Protein AF-C0E984-F1 (afdb_monomer)

Nearest PDB structures (foldseek):
  2ozn-assembly1_B  TM=4.843E-01  e=1.228E-01  Clostridium perfringens
  6sh9-assembly1_B  TM=3.813E-01  e=1.271E+00  Bifidobacterium longum subsp. longum JCM 1217
  6qev-assembly1_B  TM=3.708E-01  e=1.657E+00  Bifidobacterium longum

Sequence (196 aa):
SLVAKADKTKLDEAIKNAEGLTSQDFDAAGTEAYKEFLFALADAKNVQADPDATQQQVDDATQRLIDAAKAAAKQADKSELEEAIKEAESLTPKTDELDKAIEEAKKVLDDTTLTNMDQAIVDKAAQDLKAAIEEWKKAHTDQTNPTPEDPDK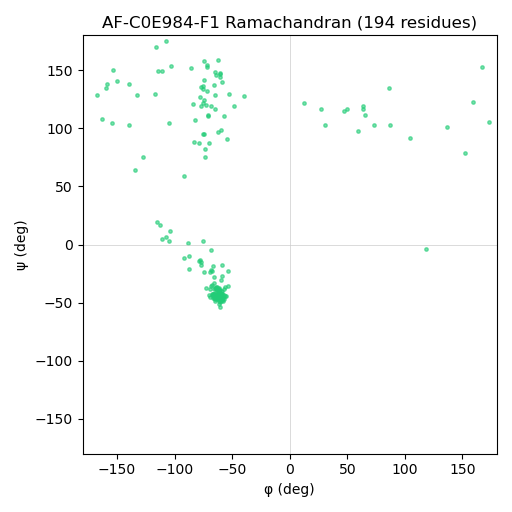KDDNKKDNNKTTNTKTGEASTAAAGILLAAGCAAVLTRKRKNK

Organism: NCBI:txid537013

Solvent-accessible surface area (backbone atoms only — not comparable to full-atom values): 12378 Å² total; per-residue (Å²): 131,86,76,82,74,48,80,51,68,67,39,54,52,48,50,55,54,58,70,68,59,54,74,85,50,32,58,63,88,81,39,71,42,46,50,46,22,56,50,28,49,53,50,31,51,50,50,68,69,40,88,79,41,47,52,64,57,40,53,52,32,34,51,48,30,54,52,25,45,58,65,19,34,27,67,36,81,52,65,67,36,53,51,42,46,55,53,53,69,71,51,77,83,80,44,74,70,52,51,52,40,44,56,56,35,46,55,60,70,69,44,85,83,47,23,57,92,44,34,69,58,46,53,47,39,25,51,53,38,46,50,46,46,52,54,48,47,66,78,53,67,86,77,82,74,90,75,82,89,75,86,88,80,92,79,91,84,89,77,89,88,82,83,91,81,88,88,83,92,79,89,83,89,80,79,90,80,85,85,75,85,75,82,65,100,67,84,78,78,80,78,81,86,77,88,132

Secondary structure (DSSP, 8-state):
-PPPPPP-HHHHHHHHHHHT--TTSBSSTT-HHHHHHHHHHHHHHHHHH-TT--HHHHHHHHHHHHHHHHHHBPBPP-HHHHHHHHHHHH-SS--HHHHHHHHHHHHHHH-TT-BGGGHHHHHHHHHHHHHHHHHHHHHTTTS-----------------------------------------S-----------

Mean predicted aligned error: 13.66 Å

Foldseek 3Di:
DDDDWADQPLLVVLLVVLVPDDCVFFDDPPDPLNVQLVVLSVLSVVLVPDRPRDNVSSLVSSVSNVVSSLSGGAAADQPLLVVLLVLLVPDPPDDPLLVVLSVLSVVVVPPRSHGNVNNVVSVVSSVSSVVSSVVSCVVVVPPPDPDPDDDDDDDDDDDDDDDDDDDDDDDDDDDDDDDDPPPDVPPPPPPDDDDD

Structure (mmCIF, N/CA/C/O backbone):
data_AF-C0E984-F1
#
_entry.id   AF-C0E984-F1
#
loop_
_atom_site.group_PDB
_atom_site.id
_atom_site.type_symbol
_atom_site.label_atom_id
_atom_site.label_alt_id
_atom_site.label_comp_id
_atom_site.label_asym_id
_atom_site.label_entity_id
_atom_site.label_seq_id
_atom_site.pdbx_PDB_ins_code
_atom_site.Cartn_x
_atom_site.Cartn_y
_atom_site.Cartn_z
_atom_site.occupancy
_atom_site.B_iso_or_equiv
_atom_site.auth_seq_id
_atom_site.auth_comp_id
_atom_site.auth_asym_id
_atom_site.auth_atom_id
_atom_site.pdbx_PDB_model_num
ATOM 1 N N . SER A 1 1 ? 9.322 -15.681 -38.561 1.00 47.78 1 SER A N 1
ATOM 2 C CA . SER A 1 1 ? 8.012 -15.471 -37.912 1.00 47.78 1 SER A CA 1
ATOM 3 C C . SER A 1 1 ? 7.958 -14.040 -37.404 1.00 47.78 1 SER A C 1
ATOM 5 O O . SER A 1 1 ? 9.015 -13.500 -37.101 1.00 47.78 1 SER A O 1
ATOM 7 N N . LEU A 1 2 ? 6.779 -13.412 -37.318 1.00 64.62 2 LEU A N 1
ATOM 8 C CA . LEU A 1 2 ? 6.637 -12.227 -36.464 1.00 64.62 2 LEU A CA 1
ATOM 9 C C . LEU A 1 2 ? 6.582 -12.713 -35.011 1.00 64.62 2 LEU A C 1
ATOM 11 O O . LEU A 1 2 ? 5.725 -13.531 -34.673 1.00 64.62 2 LEU A O 1
ATOM 15 N N . VAL A 1 3 ? 7.499 -12.242 -34.170 1.00 71.12 3 VAL A N 1
ATOM 16 C CA . VAL A 1 3 ? 7.366 -12.369 -32.714 1.00 71.12 3 VAL A CA 1
ATOM 17 C C . VAL A 1 3 ? 6.267 -11.396 -32.284 1.00 71.12 3 VAL A C 1
ATOM 19 O O . VAL A 1 3 ? 6.229 -10.258 -32.751 1.00 71.12 3 VAL A O 1
ATOM 22 N N . ALA A 1 4 ? 5.324 -11.854 -31.459 1.00 83.19 4 ALA A N 1
ATOM 23 C CA . ALA A 1 4 ? 4.321 -10.962 -30.888 1.00 83.19 4 ALA A CA 1
ATOM 24 C C . ALA A 1 4 ? 5.026 -9.960 -29.966 1.00 83.19 4 ALA A C 1
ATOM 26 O O . ALA A 1 4 ? 5.803 -10.378 -29.109 1.00 83.19 4 ALA A O 1
ATOM 27 N N . LYS A 1 5 ? 4.763 -8.662 -30.151 1.00 89.38 5 LYS A N 1
ATOM 28 C CA . LYS A 1 5 ? 5.287 -7.620 -29.260 1.00 89.38 5 LYS A CA 1
ATOM 29 C C . LYS A 1 5 ? 4.778 -7.834 -27.833 1.00 89.38 5 LYS A C 1
ATOM 31 O O . LYS A 1 5 ? 3.654 -8.309 -27.656 1.00 89.38 5 LYS A O 1
ATOM 36 N N . ALA A 1 6 ? 5.602 -7.476 -26.851 1.00 94.69 6 ALA A N 1
ATOM 37 C CA . ALA A 1 6 ? 5.202 -7.482 -25.451 1.00 94.69 6 ALA A CA 1
ATOM 38 C C . ALA A 1 6 ? 4.072 -6.472 -25.189 1.00 94.69 6 ALA A C 1
ATOM 40 O O . ALA A 1 6 ? 4.023 -5.404 -25.805 1.00 94.69 6 ALA A O 1
ATOM 41 N N . ASP A 1 7 ? 3.180 -6.824 -24.268 1.00 95.88 7 ASP A N 1
ATOM 42 C CA . ASP A 1 7 ? 2.181 -5.924 -23.702 1.00 95.88 7 ASP A CA 1
ATOM 43 C C . ASP A 1 7 ? 2.821 -5.124 -22.562 1.00 95.88 7 ASP A C 1
ATOM 45 O O . ASP A 1 7 ? 3.324 -5.711 -21.604 1.00 95.88 7 ASP A O 1
ATOM 49 N N . LYS A 1 8 ? 2.808 -3.793 -22.688 1.00 95.38 8 LYS A N 1
ATOM 50 C CA . LYS A 1 8 ? 3.469 -2.838 -21.786 1.00 95.38 8 LYS A CA 1
ATOM 51 C C . LYS A 1 8 ? 2.500 -2.003 -20.952 1.00 95.38 8 LYS A C 1
ATOM 53 O O . LYS A 1 8 ? 2.957 -1.156 -20.194 1.00 95.38 8 LYS A O 1
ATOM 58 N N . THR A 1 9 ? 1.189 -2.254 -21.024 1.00 97.00 9 THR A N 1
ATOM 59 C CA . THR A 1 9 ? 0.189 -1.413 -20.342 1.00 97.00 9 THR A CA 1
ATOM 60 C C . THR A 1 9 ? 0.438 -1.299 -18.835 1.00 97.00 9 THR A C 1
ATOM 62 O O . THR A 1 9 ? 0.422 -0.198 -18.295 1.00 97.00 9 THR A O 1
ATOM 65 N N . LYS A 1 10 ? 0.755 -2.409 -18.156 1.00 94.50 10 LYS A N 1
ATOM 66 C CA . LYS A 1 10 ? 1.054 -2.387 -16.712 1.00 94.50 10 LYS A CA 1
ATOM 67 C C . LYS A 1 10 ? 2.349 -1.646 -16.374 1.00 94.50 10 LYS A C 1
ATOM 69 O O . LYS A 1 10 ? 2.419 -0.993 -15.338 1.00 94.50 10 LYS A O 1
ATOM 74 N N . LEU A 1 11 ? 3.360 -1.742 -17.238 1.00 96.62 11 LEU A N 1
ATOM 75 C CA . LEU A 1 11 ? 4.622 -1.025 -17.064 1.00 96.62 11 LEU A CA 1
ATOM 76 C C . LEU A 1 11 ? 4.406 0.485 -17.215 1.00 96.62 11 LEU A C 1
ATOM 78 O O . LEU A 1 11 ? 4.901 1.252 -16.395 1.00 96.62 11 LEU A O 1
ATOM 82 N N . ASP A 1 12 ? 3.616 0.905 -18.210 1.00 95.75 12 ASP A N 1
ATOM 83 C CA . ASP A 1 12 ? 3.243 2.311 -18.409 1.00 95.75 12 ASP A CA 1
ATOM 84 C C . ASP A 1 12 ? 2.484 2.870 -17.192 1.00 95.75 12 ASP A C 1
ATOM 86 O O . ASP A 1 12 ? 2.784 3.967 -16.716 1.00 95.75 12 ASP A O 1
ATOM 90 N N . GLU A 1 13 ? 1.528 2.109 -16.648 1.00 95.44 13 GLU A N 1
ATOM 91 C CA . GLU A 1 13 ? 0.801 2.478 -15.427 1.00 95.44 13 GLU A CA 1
ATOM 92 C C . GLU A 1 13 ? 1.734 2.590 -14.213 1.00 95.44 13 GLU A C 1
ATOM 94 O O . GLU A 1 13 ? 1.664 3.574 -13.474 1.00 95.44 13 GLU A O 1
ATOM 99 N N . ALA A 1 14 ? 2.639 1.624 -14.022 1.00 94.31 14 ALA A N 1
ATOM 100 C CA . ALA A 1 14 ? 3.602 1.636 -12.924 1.00 94.31 14 ALA A CA 1
ATOM 101 C C . ALA A 1 14 ? 4.561 2.835 -13.010 1.00 94.31 14 ALA A C 1
ATOM 103 O O . ALA A 1 14 ? 4.783 3.505 -12.002 1.00 94.31 14 ALA A O 1
ATOM 104 N N . ILE A 1 15 ? 5.073 3.151 -14.206 1.00 95.81 15 ILE A N 1
ATOM 105 C CA . ILE A 1 15 ? 5.915 4.334 -14.444 1.00 95.81 15 ILE A CA 1
ATOM 106 C C . ILE A 1 15 ? 5.139 5.607 -14.119 1.00 95.81 15 ILE A C 1
ATOM 108 O O . ILE A 1 15 ? 5.633 6.434 -13.358 1.00 95.81 15 ILE A O 1
ATOM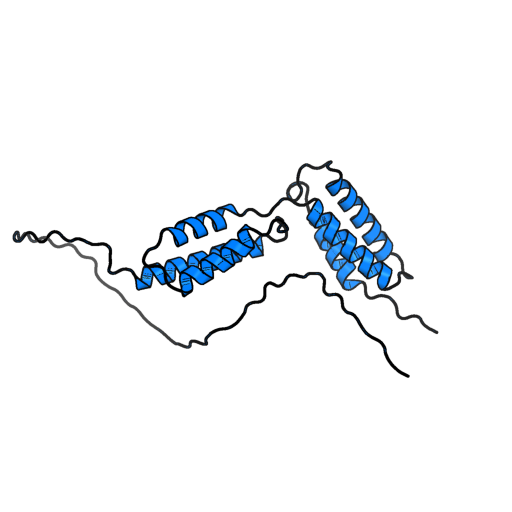 112 N N . LYS A 1 16 ? 3.913 5.752 -14.636 1.00 95.81 16 LYS A N 1
ATOM 113 C CA . LYS A 1 16 ? 3.085 6.936 -14.384 1.00 95.81 16 LYS A CA 1
ATOM 114 C C . LYS A 1 16 ? 2.811 7.137 -12.893 1.00 95.81 16 LYS A C 1
ATOM 116 O O . LYS A 1 16 ? 2.882 8.263 -12.406 1.00 95.81 16 LYS A O 1
ATOM 121 N N . ASN A 1 17 ? 2.503 6.061 -12.171 1.00 90.12 17 ASN A N 1
ATOM 122 C CA . ASN A 1 17 ? 2.281 6.119 -10.728 1.00 90.12 17 ASN A CA 1
ATOM 123 C C . ASN A 1 17 ? 3.566 6.517 -9.990 1.00 90.12 17 ASN A C 1
ATOM 125 O O . ASN A 1 17 ? 3.526 7.412 -9.152 1.00 90.12 17 ASN A O 1
ATOM 129 N N . ALA A 1 18 ? 4.704 5.911 -10.342 1.00 92.12 18 ALA A N 1
ATOM 130 C CA . ALA A 1 18 ? 6.004 6.226 -9.757 1.00 92.12 18 ALA A CA 1
ATOM 131 C C . ALA A 1 18 ? 6.435 7.682 -10.005 1.00 92.12 18 ALA A C 1
ATOM 133 O O . ALA A 1 18 ? 6.967 8.326 -9.108 1.00 92.12 18 ALA A O 1
ATOM 134 N N . GLU A 1 19 ? 6.179 8.228 -11.195 1.00 93.12 19 GLU A N 1
ATOM 135 C CA . GLU A 1 19 ? 6.453 9.634 -11.522 1.00 93.12 19 GLU A CA 1
ATOM 136 C C . GLU A 1 19 ? 5.547 10.623 -10.778 1.00 93.12 19 GLU A C 1
ATOM 138 O O . GLU A 1 19 ? 5.903 11.792 -10.637 1.00 93.12 19 GLU A O 1
ATOM 143 N N . GLY A 1 20 ? 4.383 10.167 -10.310 1.00 91.00 20 GLY A N 1
ATOM 144 C CA . GLY A 1 20 ? 3.485 10.954 -9.469 1.00 91.00 20 GLY A CA 1
ATOM 145 C C . GLY A 1 20 ? 3.934 11.056 -8.010 1.00 91.00 20 GLY A C 1
ATOM 146 O O . GLY A 1 20 ? 3.419 11.912 -7.292 1.00 91.00 20 GLY A O 1
ATOM 147 N N . LEU A 1 21 ? 4.877 10.214 -7.571 1.00 88.88 21 LEU A N 1
ATOM 148 C CA . LEU A 1 21 ? 5.390 10.230 -6.203 1.00 88.88 21 LEU A CA 1
ATOM 149 C C . LEU A 1 21 ? 6.331 11.418 -5.982 1.00 88.88 21 LEU A C 1
ATOM 151 O O . LEU A 1 21 ? 7.158 11.774 -6.823 1.00 88.88 21 LEU A O 1
ATOM 155 N N . THR A 1 22 ? 6.229 12.014 -4.802 1.00 85.69 22 THR A N 1
ATOM 156 C CA . THR A 1 22 ? 7.008 13.177 -4.380 1.00 85.69 22 THR A CA 1
ATOM 157 C C . THR A 1 22 ? 7.906 12.829 -3.199 1.00 85.69 22 THR A C 1
ATOM 159 O O . THR A 1 22 ? 7.753 11.798 -2.554 1.00 85.69 22 THR A O 1
ATOM 162 N N . SER A 1 23 ? 8.827 13.724 -2.835 1.00 82.56 23 SER A N 1
ATOM 163 C CA . SER A 1 23 ? 9.659 13.539 -1.636 1.00 82.56 23 SER A CA 1
ATOM 164 C C . SER A 1 23 ? 8.854 13.404 -0.336 1.00 82.56 23 SER A C 1
ATOM 166 O O . SER A 1 23 ? 9.399 12.934 0.660 1.00 82.56 23 SER A O 1
ATOM 168 N N . GLN A 1 24 ? 7.578 13.806 -0.323 1.00 86.88 24 GLN A N 1
ATOM 169 C CA . GLN A 1 24 ? 6.696 13.645 0.831 1.00 86.88 24 GLN A CA 1
ATOM 170 C C . GLN A 1 24 ? 6.174 12.215 0.989 1.00 86.88 24 GLN A C 1
ATOM 172 O O . GLN A 1 24 ? 5.741 11.874 2.088 1.00 86.88 24 GLN A O 1
ATOM 177 N N . ASP A 1 25 ? 6.253 11.388 -0.051 1.00 88.12 25 ASP A N 1
ATOM 178 C CA . ASP A 1 25 ? 5.761 10.009 -0.051 1.00 88.12 25 ASP A CA 1
ATOM 179 C C . ASP A 1 25 ? 6.800 9.002 0.459 1.00 88.12 25 ASP A C 1
ATOM 181 O O . ASP A 1 25 ? 6.467 7.849 0.720 1.00 88.12 25 ASP A O 1
ATOM 185 N N . PHE A 1 26 ? 8.049 9.438 0.640 1.00 87.69 26 PHE A N 1
ATOM 186 C CA . PHE A 1 26 ? 9.174 8.585 1.016 1.00 87.69 26 PHE A CA 1
ATOM 187 C C . PHE A 1 26 ? 9.726 8.929 2.400 1.00 87.69 26 PHE A C 1
ATOM 189 O O . PHE A 1 26 ? 9.721 10.091 2.825 1.00 87.69 26 PHE A O 1
ATOM 196 N N . ASP A 1 27 ? 10.257 7.918 3.087 1.00 75.81 27 ASP A N 1
ATOM 197 C CA . ASP A 1 27 ? 11.066 8.127 4.285 1.00 75.81 27 ASP A CA 1
ATOM 198 C C . ASP A 1 27 ? 12.436 8.689 3.879 1.00 75.81 27 ASP A C 1
ATOM 200 O O . ASP A 1 27 ? 13.162 8.077 3.100 1.00 75.81 27 ASP A O 1
ATOM 204 N N . ALA A 1 28 ? 12.750 9.891 4.382 1.00 70.12 28 ALA A N 1
ATOM 205 C CA . ALA A 1 28 ? 13.960 10.688 4.137 1.00 70.12 28 ALA A CA 1
ATOM 206 C C . ALA A 1 28 ? 14.615 10.508 2.745 1.00 70.12 28 ALA A C 1
ATOM 208 O O . ALA A 1 28 ? 15.393 9.584 2.505 1.00 70.12 28 ALA A O 1
ATOM 209 N N . ALA A 1 29 ? 14.403 11.472 1.843 1.00 62.62 29 ALA A N 1
ATOM 210 C CA . ALA A 1 29 ? 15.100 11.524 0.557 1.00 62.62 29 ALA A CA 1
ATOM 211 C C . ALA A 1 29 ? 16.627 11.344 0.732 1.00 62.62 29 ALA A C 1
ATOM 213 O O . ALA A 1 29 ? 17.281 12.136 1.411 1.00 62.62 29 ALA A O 1
ATOM 214 N N . GLY A 1 30 ? 17.188 10.292 0.124 1.00 68.75 30 GLY A N 1
ATOM 215 C CA . GLY A 1 30 ? 18.616 9.951 0.219 1.00 68.75 30 GLY A CA 1
ATOM 216 C C . GLY A 1 30 ? 18.932 8.590 0.849 1.00 68.75 30 GLY A C 1
ATOM 217 O O . GLY A 1 30 ? 20.100 8.192 0.851 1.00 68.75 30 GLY A O 1
ATOM 218 N N . THR A 1 31 ? 17.926 7.857 1.333 1.00 86.62 31 THR A N 1
ATOM 219 C CA . THR A 1 31 ? 18.072 6.446 1.726 1.00 86.62 31 THR A CA 1
ATOM 220 C C . THR A 1 31 ? 18.453 5.559 0.538 1.00 86.62 31 THR A C 1
ATOM 222 O O . THR A 1 31 ? 18.234 5.904 -0.625 1.00 86.62 31 THR A O 1
ATOM 225 N N . GLU A 1 32 ? 19.028 4.389 0.823 1.00 90.25 32 GLU A N 1
ATOM 226 C CA . GLU A 1 32 ? 19.363 3.417 -0.224 1.00 90.25 32 GLU A CA 1
ATOM 227 C C . GLU A 1 32 ? 18.111 2.890 -0.938 1.00 90.25 32 GLU A C 1
ATOM 229 O O . GLU A 1 32 ? 18.116 2.764 -2.158 1.00 90.25 32 GLU A O 1
ATOM 234 N N . ALA A 1 33 ? 17.009 2.697 -0.205 1.00 91.19 33 ALA A N 1
ATOM 235 C CA . ALA A 1 33 ? 15.721 2.318 -0.783 1.00 91.19 33 ALA A CA 1
ATOM 236 C C . ALA A 1 33 ? 15.219 3.358 -1.799 1.00 91.19 33 ALA A C 1
ATOM 238 O O . ALA A 1 33 ? 14.807 3.000 -2.900 1.00 91.19 33 ALA A O 1
ATOM 239 N N . TYR A 1 34 ? 15.339 4.653 -1.482 1.00 91.81 34 TYR A N 1
ATOM 240 C CA . TYR A 1 34 ? 14.977 5.715 -2.420 1.00 91.81 34 TYR A CA 1
ATOM 241 C C . TYR A 1 34 ? 15.864 5.717 -3.677 1.00 91.81 34 TYR A C 1
ATOM 243 O O . TYR A 1 34 ? 15.371 5.935 -4.783 1.00 91.81 34 TYR A O 1
ATOM 251 N N . LYS A 1 35 ? 17.168 5.437 -3.548 1.00 93.31 35 LYS A N 1
ATOM 252 C CA . LYS A 1 35 ? 18.050 5.304 -4.722 1.00 93.31 35 LYS A CA 1
ATOM 253 C C . LYS A 1 35 ? 17.673 4.106 -5.589 1.00 93.31 35 LYS A C 1
ATOM 255 O O . LYS A 1 35 ? 17.653 4.247 -6.810 1.00 93.31 35 LYS A O 1
ATOM 260 N N . GLU A 1 36 ? 17.357 2.964 -4.980 1.00 94.81 36 GLU A N 1
ATOM 261 C CA . GLU A 1 36 ? 16.911 1.774 -5.712 1.00 94.81 36 GLU A CA 1
ATOM 262 C C . GLU A 1 36 ? 15.587 2.036 -6.439 1.00 94.81 36 GLU A C 1
ATOM 264 O O . GLU A 1 36 ? 15.441 1.642 -7.591 1.00 94.81 36 GLU A O 1
ATOM 269 N N . PHE A 1 37 ? 14.662 2.788 -5.833 1.00 94.56 37 PHE A N 1
ATOM 270 C CA . PHE A 1 37 ? 13.451 3.254 -6.513 1.00 94.56 37 PHE A CA 1
ATOM 271 C C . PHE A 1 37 ? 13.769 4.086 -7.764 1.00 94.56 37 PHE A C 1
ATOM 273 O O . PHE A 1 37 ? 13.242 3.805 -8.842 1.00 94.56 37 PHE A O 1
ATOM 280 N N . LEU A 1 38 ? 14.671 5.070 -7.662 1.00 95.12 38 LEU A N 1
ATOM 281 C CA . LEU A 1 38 ? 15.081 5.876 -8.819 1.00 95.12 38 LEU A CA 1
ATOM 282 C C . LEU A 1 38 ? 15.752 5.026 -9.908 1.00 95.12 38 LEU A C 1
ATOM 284 O O . LEU A 1 38 ? 15.521 5.256 -11.098 1.00 95.12 38 LEU A O 1
ATOM 288 N N . PHE A 1 39 ? 16.563 4.042 -9.514 1.00 97.00 39 PHE A N 1
ATOM 289 C CA . PHE A 1 39 ? 17.187 3.105 -10.444 1.00 97.00 39 PHE A CA 1
ATOM 290 C C . PHE A 1 39 ? 16.141 2.237 -11.152 1.00 97.00 39 PHE A C 1
ATOM 292 O O . PHE A 1 39 ? 16.147 2.149 -12.379 1.00 97.00 39 PHE A O 1
ATOM 299 N N . ALA A 1 40 ? 15.210 1.647 -10.400 1.00 97.94 40 ALA A N 1
ATOM 300 C CA . ALA A 1 40 ? 14.131 0.829 -10.938 1.00 97.94 40 ALA A CA 1
ATOM 301 C C . ALA A 1 40 ? 13.222 1.631 -11.882 1.00 97.94 40 ALA A C 1
ATOM 303 O O . ALA A 1 40 ? 12.816 1.118 -12.921 1.00 97.94 40 ALA A O 1
ATOM 304 N N . LEU A 1 41 ? 12.955 2.908 -11.582 1.00 97.62 41 LEU A N 1
ATOM 305 C CA . LEU A 1 41 ? 12.194 3.793 -12.468 1.00 97.62 41 LEU A CA 1
ATOM 306 C C . LEU A 1 41 ? 12.934 4.060 -13.786 1.00 97.62 41 LEU A C 1
ATOM 308 O O . LEU A 1 41 ? 12.317 4.066 -14.853 1.00 97.62 41 LEU A O 1
ATOM 312 N N . ALA A 1 42 ? 14.249 4.275 -13.735 1.00 98.44 42 ALA A N 1
ATOM 313 C CA . ALA A 1 42 ? 15.057 4.448 -14.939 1.00 98.44 42 ALA A CA 1
ATOM 314 C C . ALA A 1 42 ? 15.098 3.164 -15.789 1.00 98.44 42 ALA A C 1
ATOM 316 O O . ALA A 1 42 ? 14.933 3.229 -17.007 1.00 98.44 42 ALA A O 1
ATOM 317 N N . ASP A 1 43 ? 15.265 2.003 -15.153 1.00 98.38 43 ASP A N 1
ATOM 318 C CA . ASP A 1 43 ? 15.247 0.692 -15.810 1.00 98.38 43 ASP A CA 1
ATOM 319 C C . ASP A 1 43 ? 13.889 0.402 -16.471 1.00 98.38 43 ASP A C 1
ATOM 321 O O . ASP A 1 43 ? 13.827 0.083 -17.659 1.00 98.38 43 ASP A O 1
ATOM 325 N N . ALA A 1 44 ? 12.790 0.645 -15.751 1.00 98.31 44 ALA A N 1
ATOM 326 C CA . ALA A 1 44 ? 11.431 0.531 -16.270 1.00 98.31 44 ALA A CA 1
ATOM 327 C C . ALA A 1 44 ? 11.216 1.387 -17.527 1.00 98.31 44 ALA A C 1
ATOM 329 O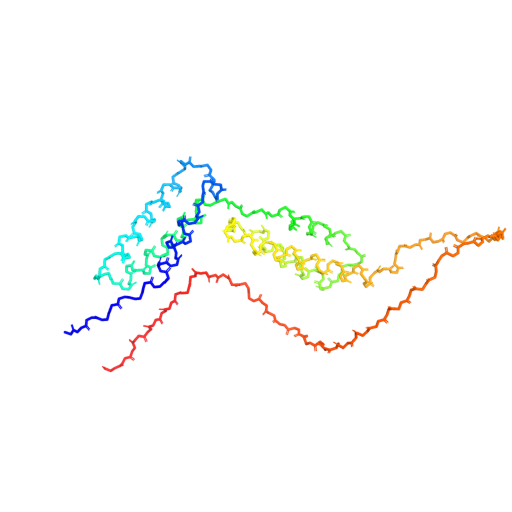 O . ALA A 1 44 ? 10.680 0.896 -18.520 1.00 98.31 44 ALA A O 1
ATOM 330 N N . LYS A 1 45 ? 11.691 2.639 -17.533 1.00 98.56 45 LYS A N 1
ATOM 331 C CA . LYS A 1 45 ? 11.624 3.520 -18.712 1.00 98.56 45 LYS A CA 1
ATOM 332 C C . LYS A 1 45 ? 12.447 3.002 -19.891 1.00 98.56 45 LYS A C 1
ATOM 334 O O . LYS A 1 45 ? 12.008 3.119 -21.033 1.00 98.56 45 LYS A O 1
ATOM 339 N N . ASN A 1 46 ? 13.609 2.403 -19.635 1.00 98.56 46 ASN A N 1
ATOM 340 C CA . ASN A 1 46 ? 14.425 1.801 -20.690 1.00 98.56 46 ASN A CA 1
ATOM 341 C C . ASN A 1 46 ? 13.719 0.592 -21.320 1.00 98.56 46 ASN A C 1
ATOM 343 O O . ASN A 1 46 ? 13.620 0.512 -22.544 1.00 98.56 46 ASN A O 1
ATOM 347 N N . VAL A 1 47 ? 13.162 -0.307 -20.502 1.00 98.44 47 VAL A N 1
ATOM 348 C CA . VAL A 1 47 ? 12.377 -1.461 -20.979 1.00 98.44 47 VAL A CA 1
ATOM 349 C C . VAL A 1 47 ? 11.114 -1.005 -21.716 1.00 98.44 47 VAL A C 1
ATOM 351 O O . VAL A 1 47 ? 10.728 -1.583 -22.736 1.00 98.44 47 VAL A O 1
ATOM 354 N N . GLN A 1 48 ? 10.478 0.067 -21.247 1.00 97.56 48 GLN A N 1
ATOM 355 C CA . GLN A 1 48 ? 9.322 0.668 -21.903 1.00 97.56 48 GLN A CA 1
ATOM 356 C C . GLN A 1 48 ? 9.673 1.187 -23.305 1.00 97.56 48 GLN A C 1
ATOM 358 O O . GLN A 1 48 ? 8.946 0.884 -24.255 1.00 97.56 48 GLN A O 1
ATOM 363 N N . ALA A 1 49 ? 10.821 1.848 -23.463 1.00 97.88 49 ALA A N 1
ATOM 364 C CA . ALA A 1 49 ? 11.283 2.379 -24.743 1.00 97.88 49 ALA A CA 1
ATOM 365 C C . ALA A 1 49 ? 11.814 1.304 -25.712 1.00 97.88 49 ALA A C 1
ATOM 367 O O . ALA A 1 49 ? 11.798 1.520 -26.924 1.00 97.88 49 ALA A O 1
ATOM 368 N N . ASP A 1 50 ? 12.263 0.152 -25.206 1.00 97.69 50 ASP A N 1
ATOM 369 C CA . ASP A 1 50 ? 12.852 -0.920 -26.015 1.00 97.69 50 ASP A CA 1
ATOM 370 C C . ASP A 1 50 ? 11.793 -1.638 -26.886 1.00 97.69 50 ASP A C 1
ATOM 372 O O . ASP A 1 50 ? 10.941 -2.360 -26.355 1.00 97.69 50 ASP A O 1
ATOM 376 N N . PRO A 1 51 ? 11.807 -1.487 -28.226 1.00 95.00 51 PRO A N 1
ATOM 377 C CA . PRO A 1 51 ? 10.817 -2.110 -29.105 1.00 95.00 51 PRO A CA 1
ATOM 378 C C . PRO A 1 51 ? 10.894 -3.644 -29.138 1.00 95.00 51 PRO A C 1
ATOM 380 O O . PRO A 1 51 ? 9.908 -4.270 -29.541 1.00 95.00 51 PRO A O 1
ATOM 383 N N . ASP A 1 52 ? 12.024 -4.218 -28.717 1.00 95.69 52 ASP A N 1
ATOM 384 C CA . ASP A 1 52 ? 12.325 -5.650 -28.748 1.00 95.69 52 ASP A CA 1
ATOM 385 C C . ASP A 1 52 ? 12.242 -6.305 -27.358 1.00 95.69 52 ASP A C 1
ATOM 387 O O . ASP A 1 52 ? 12.472 -7.512 -27.229 1.00 95.69 52 ASP A O 1
ATOM 391 N N . ALA A 1 53 ? 11.852 -5.541 -26.330 1.00 96.38 53 ALA A N 1
ATOM 392 C CA . ALA A 1 53 ? 11.648 -6.052 -24.981 1.00 96.38 53 ALA A CA 1
ATOM 393 C C . ALA A 1 53 ? 10.709 -7.266 -24.982 1.00 96.38 53 ALA A C 1
ATOM 395 O O . ALA A 1 53 ? 9.599 -7.251 -25.528 1.00 96.38 53 ALA A O 1
ATOM 396 N N . THR A 1 54 ? 11.154 -8.329 -24.321 1.00 96.69 54 THR A N 1
ATOM 397 C CA . THR A 1 54 ? 10.353 -9.530 -24.100 1.00 96.69 54 THR A CA 1
ATOM 398 C C . THR A 1 54 ? 9.297 -9.283 -23.026 1.00 96.69 54 THR A C 1
ATOM 400 O O . THR A 1 54 ? 9.462 -8.427 -22.159 1.00 96.69 54 THR A O 1
ATOM 403 N N . GLN A 1 55 ? 8.225 -10.083 -23.028 1.00 96.50 55 GLN A N 1
ATOM 404 C CA . GLN A 1 55 ? 7.205 -9.983 -21.979 1.00 96.50 55 GLN A CA 1
ATOM 405 C C . GLN A 1 55 ? 7.801 -10.178 -20.580 1.00 96.50 55 GLN A C 1
ATOM 407 O O . GLN A 1 55 ? 7.424 -9.470 -19.660 1.00 96.50 55 GLN A O 1
ATOM 412 N N . GLN A 1 56 ? 8.770 -11.088 -20.437 1.00 95.75 56 GLN A N 1
ATOM 413 C CA . GLN A 1 56 ? 9.436 -11.315 -19.160 1.00 95.75 56 GLN A CA 1
ATOM 414 C C . GLN A 1 56 ? 10.182 -10.065 -18.677 1.00 95.75 56 GLN A C 1
ATOM 416 O O . GLN A 1 56 ? 10.025 -9.689 -17.527 1.00 95.75 56 GLN A O 1
ATOM 421 N N . GLN A 1 57 ? 10.930 -9.380 -19.549 1.00 97.62 57 GLN A N 1
ATOM 422 C CA . GLN A 1 57 ? 11.602 -8.128 -19.174 1.00 97.62 57 GLN A CA 1
ATOM 423 C C . GLN A 1 57 ? 10.602 -7.046 -18.755 1.00 97.62 57 GLN A C 1
ATOM 425 O O . GLN A 1 57 ? 10.862 -6.310 -17.809 1.00 97.62 57 GLN A O 1
ATOM 430 N N . VAL A 1 58 ? 9.460 -6.955 -19.443 1.00 97.25 58 VAL A N 1
ATOM 431 C CA . VAL A 1 58 ? 8.391 -6.011 -19.092 1.00 97.25 58 VAL A CA 1
ATOM 432 C C . VAL A 1 58 ? 7.788 -6.338 -17.726 1.00 97.25 58 VAL A C 1
ATOM 434 O O . VAL A 1 58 ? 7.637 -5.438 -16.899 1.00 97.25 58 VAL A O 1
ATOM 437 N N . ASP A 1 59 ? 7.472 -7.607 -17.472 1.00 95.31 59 ASP A N 1
ATOM 438 C CA . ASP A 1 59 ? 6.893 -8.061 -16.207 1.00 95.31 59 ASP A CA 1
ATOM 439 C C . ASP A 1 59 ? 7.888 -7.862 -15.044 1.00 95.31 59 ASP A C 1
ATOM 441 O O . ASP A 1 59 ? 7.516 -7.311 -14.007 1.00 95.31 59 ASP A O 1
ATOM 445 N N . ASP A 1 60 ? 9.161 -8.222 -15.245 1.00 96.56 60 ASP A N 1
ATOM 446 C CA . ASP A 1 60 ? 10.232 -8.078 -14.252 1.00 96.56 60 ASP A CA 1
ATOM 447 C C . ASP A 1 60 ? 10.489 -6.598 -13.915 1.00 96.56 60 ASP A C 1
ATOM 449 O O . ASP A 1 60 ? 10.571 -6.233 -12.740 1.00 96.56 60 ASP A O 1
ATOM 453 N N . ALA A 1 61 ? 10.553 -5.720 -14.924 1.00 97.62 61 ALA A N 1
ATOM 454 C CA . ALA A 1 61 ? 10.724 -4.281 -14.716 1.00 97.62 61 ALA A CA 1
ATOM 455 C C . ALA A 1 61 ? 9.519 -3.652 -14.000 1.00 97.62 61 ALA A C 1
ATOM 457 O O . ALA A 1 61 ? 9.688 -2.790 -13.136 1.00 97.62 61 ALA A O 1
ATOM 458 N N . THR A 1 62 ? 8.305 -4.114 -14.320 1.00 97.62 62 THR A N 1
ATOM 459 C CA . THR A 1 62 ? 7.076 -3.671 -13.646 1.00 97.62 62 THR A CA 1
ATOM 460 C C . THR A 1 62 ? 7.127 -4.024 -12.161 1.00 97.62 62 THR A C 1
ATOM 462 O O . THR A 1 62 ? 6.922 -3.155 -11.315 1.00 97.62 62 THR A O 1
ATOM 465 N N . GLN A 1 63 ? 7.432 -5.285 -11.837 1.00 96.06 63 GLN A N 1
ATOM 466 C CA . GLN A 1 63 ? 7.474 -5.756 -10.453 1.00 96.06 63 GLN A CA 1
ATOM 467 C C . GLN A 1 63 ? 8.583 -5.058 -9.660 1.00 96.06 63 GLN A C 1
ATOM 469 O O . GLN A 1 63 ? 8.331 -4.560 -8.564 1.00 96.06 63 GLN A O 1
ATOM 474 N N . ARG A 1 64 ? 9.782 -4.933 -10.243 1.00 96.69 64 ARG A N 1
ATOM 475 C CA . ARG A 1 64 ? 10.910 -4.250 -9.601 1.00 96.69 64 ARG A CA 1
ATOM 476 C C . ARG A 1 64 ? 10.584 -2.800 -9.253 1.00 96.69 64 ARG A C 1
ATOM 478 O O . ARG A 1 64 ? 10.937 -2.349 -8.166 1.00 96.69 64 ARG A O 1
ATOM 485 N N . LEU A 1 65 ? 9.916 -2.072 -10.151 1.00 97.25 65 LEU A N 1
ATOM 486 C CA . LEU A 1 65 ? 9.510 -0.692 -9.889 1.00 97.25 65 LEU A CA 1
ATOM 487 C C . LEU A 1 65 ? 8.511 -0.602 -8.730 1.00 97.25 65 LEU A C 1
ATOM 489 O O . LEU A 1 65 ? 8.682 0.236 -7.847 1.00 97.25 65 LEU A O 1
ATOM 493 N N . ILE A 1 66 ? 7.497 -1.472 -8.712 1.00 93.75 66 ILE A N 1
ATOM 494 C CA . ILE A 1 66 ? 6.488 -1.508 -7.644 1.00 93.75 66 ILE A CA 1
ATOM 495 C C . ILE A 1 66 ? 7.142 -1.813 -6.290 1.00 93.75 66 ILE A C 1
ATOM 497 O O . ILE A 1 66 ? 6.886 -1.109 -5.313 1.00 93.75 66 ILE A O 1
ATOM 501 N N . ASP A 1 67 ? 8.011 -2.822 -6.238 1.00 91.88 67 ASP A N 1
ATOM 502 C CA . ASP A 1 67 ? 8.660 -3.247 -4.997 1.00 91.88 67 ASP A CA 1
ATOM 503 C C . ASP A 1 67 ? 9.617 -2.180 -4.465 1.00 91.88 67 ASP A C 1
ATOM 505 O O . ASP A 1 67 ? 9.600 -1.870 -3.274 1.00 91.88 67 ASP A O 1
ATOM 509 N N . ALA A 1 68 ? 10.414 -1.564 -5.343 1.00 93.75 68 ALA A N 1
ATOM 510 C CA . ALA A 1 68 ? 11.328 -0.499 -4.949 1.00 93.75 68 ALA A CA 1
ATOM 511 C C . ALA A 1 68 ? 10.574 0.753 -4.471 1.00 93.75 68 ALA A C 1
ATOM 513 O O . ALA A 1 68 ? 10.980 1.371 -3.487 1.00 93.75 68 ALA A O 1
ATOM 514 N N . ALA A 1 69 ? 9.449 1.098 -5.113 1.00 92.12 69 ALA A N 1
ATOM 515 C CA . ALA A 1 69 ? 8.587 2.190 -4.666 1.00 92.12 69 ALA A CA 1
ATOM 516 C C . ALA A 1 69 ? 8.035 1.927 -3.258 1.00 92.12 69 ALA A C 1
ATOM 518 O O . ALA A 1 69 ? 8.177 2.781 -2.386 1.00 92.12 69 ALA A O 1
ATOM 519 N N . LYS A 1 70 ? 7.486 0.729 -3.005 1.00 91.62 70 LYS A N 1
ATOM 520 C CA . LYS A 1 70 ? 6.985 0.343 -1.674 1.00 91.62 70 LYS A CA 1
ATOM 521 C C . LYS A 1 70 ? 8.091 0.324 -0.621 1.00 91.62 70 LYS A C 1
ATOM 523 O O . LYS A 1 70 ? 7.881 0.808 0.482 1.00 91.62 70 LYS A O 1
ATOM 528 N N . ALA A 1 71 ? 9.274 -0.184 -0.958 1.00 91.44 71 ALA A N 1
ATOM 529 C CA . ALA A 1 71 ? 10.402 -0.234 -0.029 1.00 91.44 71 ALA A CA 1
ATOM 530 C C . ALA A 1 71 ? 10.924 1.158 0.369 1.00 91.44 71 ALA A C 1
ATOM 532 O O . ALA A 1 71 ? 11.490 1.312 1.449 1.00 91.44 71 ALA A O 1
ATOM 533 N N . ALA A 1 72 ? 10.768 2.159 -0.500 1.00 91.50 72 ALA A N 1
ATOM 534 C CA . ALA A 1 72 ? 11.159 3.539 -0.219 1.00 91.50 72 ALA A CA 1
ATOM 535 C C . ALA A 1 72 ? 10.053 4.358 0.472 1.00 91.50 72 ALA A C 1
ATOM 537 O O . ALA A 1 72 ? 10.338 5.417 1.040 1.00 91.50 72 ALA A O 1
ATOM 538 N N . ALA A 1 73 ? 8.798 3.928 0.348 1.00 92.12 73 ALA A N 1
ATOM 539 C CA . ALA A 1 73 ? 7.621 4.675 0.766 1.00 92.12 73 ALA A CA 1
ATOM 540 C C . ALA A 1 73 ? 7.473 4.744 2.292 1.00 92.12 73 ALA A C 1
ATOM 542 O O . ALA A 1 73 ? 7.932 3.867 3.026 1.00 92.12 73 ALA A O 1
ATOM 543 N N . LYS A 1 74 ? 6.787 5.785 2.769 1.00 92.75 74 LYS A N 1
ATOM 544 C CA . LYS A 1 74 ? 6.399 5.904 4.179 1.00 92.75 74 LYS A CA 1
ATOM 545 C C . LYS A 1 74 ? 5.421 4.807 4.561 1.00 92.75 74 LYS A C 1
ATOM 547 O O . LYS A 1 74 ? 4.571 4.424 3.762 1.00 92.75 74 LYS A O 1
ATOM 552 N N . GLN A 1 75 ? 5.468 4.368 5.812 1.00 93.38 75 GLN A N 1
ATOM 553 C CA . GLN A 1 75 ? 4.422 3.508 6.366 1.00 93.38 75 GLN A CA 1
ATOM 554 C C . GLN A 1 75 ? 3.054 4.209 6.337 1.00 93.38 75 GLN A C 1
ATOM 556 O O . GLN A 1 75 ? 2.978 5.435 6.458 1.00 93.38 75 GLN A O 1
ATOM 561 N N . ALA A 1 76 ? 1.986 3.429 6.161 1.00 95.00 76 ALA A N 1
ATOM 562 C CA . ALA A 1 76 ? 0.620 3.936 6.260 1.00 95.00 76 ALA A CA 1
ATOM 563 C C . ALA A 1 76 ? 0.355 4.502 7.665 1.00 95.00 76 ALA A C 1
ATOM 565 O O . ALA A 1 76 ? 0.824 3.945 8.661 1.00 95.00 76 ALA A O 1
ATOM 566 N N . ASP A 1 77 ? -0.424 5.578 7.752 1.00 97.06 77 ASP A N 1
ATOM 567 C CA . ASP A 1 77 ? -0.884 6.103 9.035 1.00 97.06 77 ASP A CA 1
ATOM 568 C C . ASP A 1 77 ? -2.026 5.229 9.560 1.00 97.06 77 ASP A C 1
ATOM 570 O O . ASP A 1 77 ? -3.070 5.108 8.918 1.00 97.06 77 ASP A O 1
ATOM 574 N N . LYS A 1 78 ? -1.823 4.614 10.728 1.00 97.75 78 LYS A N 1
ATOM 575 C CA . LYS A 1 78 ? -2.782 3.700 11.366 1.00 97.75 78 LYS A CA 1
ATOM 576 C C . LYS A 1 78 ? -3.467 4.291 12.592 1.00 97.75 78 LYS A C 1
ATOM 578 O O . LYS A 1 78 ? -4.237 3.590 13.244 1.00 97.75 78 LYS A O 1
ATOM 583 N N . SER A 1 79 ? -3.247 5.573 12.879 1.00 98.38 79 SER A N 1
ATOM 584 C CA . SER A 1 79 ? -3.709 6.213 14.117 1.00 98.38 79 SER A CA 1
ATOM 585 C C . SER A 1 79 ? -5.227 6.101 14.298 1.00 98.38 79 SER A C 1
ATOM 587 O O . SER A 1 79 ? -5.705 5.677 15.348 1.00 98.38 79 SER A O 1
ATOM 589 N N . GLU A 1 80 ? -6.007 6.388 13.251 1.00 98.06 80 GLU A N 1
ATOM 590 C CA . GLU A 1 80 ? -7.470 6.278 13.324 1.00 98.06 80 GLU A CA 1
ATOM 591 C C . GLU A 1 80 ? -7.968 4.838 13.515 1.00 98.06 80 GLU A C 1
ATOM 593 O O . GLU A 1 80 ? -9.006 4.616 14.145 1.00 98.06 80 GLU A O 1
ATOM 598 N N . LEU A 1 81 ? -7.254 3.860 12.950 1.00 98.62 81 LEU A N 1
ATOM 599 C CA . LEU A 1 81 ? -7.579 2.444 13.092 1.00 98.62 81 LEU A CA 1
ATOM 600 C C . LEU A 1 81 ? -7.305 1.973 14.526 1.00 98.62 81 LEU A C 1
ATOM 602 O O . LEU A 1 81 ? -8.142 1.289 15.111 1.00 98.62 81 LEU A O 1
ATOM 606 N N . GLU A 1 82 ? -6.173 2.374 15.107 1.00 98.62 82 GLU A N 1
ATOM 607 C CA . GLU A 1 82 ? -5.822 2.096 16.505 1.00 98.62 82 GLU A CA 1
ATOM 608 C C . GLU A 1 82 ? -6.853 2.676 17.481 1.00 98.62 82 GLU A C 1
ATOM 610 O O . GLU A 1 82 ? -7.298 1.985 18.403 1.00 98.62 82 GLU A O 1
ATOM 615 N N . GLU A 1 83 ? -7.279 3.924 17.263 1.00 98.50 83 GLU A N 1
ATOM 616 C CA . GLU A 1 83 ? -8.320 4.566 18.071 1.00 98.50 83 GLU A CA 1
ATOM 617 C C . GLU A 1 83 ? -9.656 3.822 17.979 1.00 98.50 83 GLU A C 1
ATOM 619 O O . GLU A 1 83 ? -10.271 3.538 19.011 1.00 98.50 83 GLU A O 1
ATOM 624 N N . ALA A 1 84 ? -10.077 3.447 16.767 1.00 98.50 84 ALA A N 1
ATOM 625 C CA . ALA A 1 84 ? -11.307 2.689 16.559 1.00 98.50 84 ALA A CA 1
ATOM 626 C C . ALA A 1 84 ? -11.246 1.302 17.223 1.00 98.50 84 ALA A C 1
ATOM 628 O O . ALA A 1 84 ? -12.214 0.884 17.859 1.00 98.50 84 ALA A O 1
ATOM 629 N N . ILE A 1 85 ? -10.109 0.600 17.138 1.00 98.69 85 ILE A N 1
ATOM 630 C CA . ILE A 1 85 ? -9.901 -0.688 17.822 1.00 98.69 85 ILE A CA 1
ATOM 631 C C . ILE A 1 85 ? -10.047 -0.514 19.331 1.00 98.69 85 ILE A C 1
ATOM 633 O O . ILE A 1 85 ? -10.805 -1.254 19.959 1.00 98.69 85 ILE A O 1
ATOM 637 N N . LYS A 1 86 ? -9.387 0.491 19.910 1.00 98.50 86 LYS A N 1
ATOM 638 C CA . LYS A 1 86 ? -9.460 0.767 21.347 1.00 98.50 86 LYS A CA 1
ATOM 639 C C . LYS A 1 86 ? -10.881 1.098 21.803 1.00 98.50 86 LYS A C 1
ATOM 641 O O . LYS A 1 86 ? -11.314 0.619 22.852 1.00 98.50 86 LYS A O 1
ATOM 646 N N . GLU A 1 87 ? -11.607 1.913 21.038 1.00 97.69 87 GLU A N 1
ATOM 647 C CA . GLU A 1 87 ? -13.010 2.213 21.324 1.00 97.69 87 GLU A CA 1
ATOM 648 C C . GLU A 1 87 ? -13.842 0.931 21.297 1.00 97.69 87 GLU A C 1
ATOM 650 O O . GLU A 1 87 ? -14.489 0.610 22.294 1.00 97.69 87 GLU A O 1
ATOM 655 N N . ALA A 1 88 ? -13.767 0.161 20.209 1.00 97.44 88 ALA A N 1
ATOM 656 C CA . ALA A 1 88 ? -14.518 -1.076 20.053 1.00 97.44 88 ALA A CA 1
ATOM 657 C C . ALA A 1 88 ? -14.234 -2.070 21.187 1.00 97.44 88 ALA A C 1
ATOM 659 O O . ALA A 1 88 ? -15.161 -2.686 21.711 1.00 97.44 88 ALA A O 1
ATOM 660 N N . GLU A 1 89 ? -12.968 -2.234 21.587 1.00 97.12 89 GLU A N 1
ATOM 661 C CA . GLU A 1 89 ? -12.531 -3.086 22.701 1.00 97.12 89 GLU A CA 1
ATOM 662 C C . GLU A 1 89 ? -13.135 -2.693 24.052 1.00 97.12 89 GLU A C 1
ATOM 664 O O . GLU A 1 89 ? -13.384 -3.576 24.871 1.00 97.12 89 GLU A O 1
ATOM 669 N N . SER A 1 90 ? -13.437 -1.410 24.263 1.00 96.75 90 SER A N 1
ATOM 670 C CA . SER A 1 90 ? -14.047 -0.917 25.502 1.00 96.75 90 SER A CA 1
ATOM 671 C C . SER A 1 90 ? -15.560 -1.164 25.611 1.00 96.75 90 SER A C 1
ATOM 673 O O . SER A 1 90 ? -16.122 -1.046 26.702 1.00 96.75 90 SER A O 1
ATOM 675 N N . LEU A 1 91 ? -16.231 -1.511 24.506 1.00 95.25 91 LEU A N 1
ATOM 676 C CA . LEU A 1 91 ? -17.683 -1.705 24.472 1.00 95.25 91 LEU A CA 1
ATOM 677 C C . LEU A 1 91 ? -18.087 -3.048 25.090 1.00 95.25 91 LEU A C 1
ATOM 679 O O . LEU A 1 91 ? -17.498 -4.093 24.799 1.00 95.25 91 LEU A O 1
ATOM 683 N N . THR A 1 92 ? -19.127 -3.016 25.928 1.00 92.81 92 THR A N 1
ATOM 684 C CA . THR A 1 92 ? -19.684 -4.196 26.605 1.00 92.81 92 THR A CA 1
ATOM 685 C C . THR A 1 92 ? -21.217 -4.140 26.633 1.00 92.81 92 THR A C 1
ATOM 687 O O . THR A 1 92 ? -21.763 -3.063 26.882 1.00 92.81 92 THR A O 1
ATOM 690 N N . PRO A 1 93 ? -21.929 -5.259 26.380 1.00 93.19 93 PRO A N 1
ATOM 691 C CA . PRO A 1 93 ? -21.399 -6.589 26.080 1.00 93.19 93 PRO A CA 1
ATOM 692 C C . PRO A 1 93 ? -20.771 -6.686 24.685 1.00 93.19 93 PRO A C 1
ATOM 694 O O . PRO A 1 93 ? -21.140 -5.969 23.755 1.00 93.19 93 PRO A O 1
ATOM 697 N N . LYS A 1 94 ? -19.818 -7.608 24.548 1.00 91.12 94 LYS A N 1
ATOM 698 C CA . LYS A 1 94 ? -19.224 -7.927 23.256 1.00 91.12 94 LYS A CA 1
ATOM 699 C C . LYS A 1 94 ? -20.195 -8.757 22.422 1.00 91.12 94 LYS A C 1
ATOM 701 O O . LYS A 1 94 ? -20.841 -9.656 22.954 1.00 91.12 94 LYS A O 1
ATOM 706 N N . THR A 1 95 ? -20.314 -8.416 21.145 1.00 94.00 95 THR A N 1
ATOM 707 C CA . THR A 1 95 ? -21.136 -9.151 20.171 1.00 94.00 95 THR A CA 1
ATOM 708 C C . THR A 1 95 ? -20.213 -9.843 19.183 1.00 94.00 95 THR A C 1
ATOM 710 O O . THR A 1 95 ? -19.140 -9.308 18.896 1.00 94.00 95 THR A O 1
ATOM 713 N N . ASP A 1 96 ? -20.638 -10.986 18.646 1.00 93.81 96 ASP A N 1
ATOM 714 C CA . ASP A 1 96 ? -19.864 -11.739 17.654 1.00 93.81 96 ASP A CA 1
ATOM 715 C C . ASP A 1 96 ? -19.529 -10.864 16.432 1.00 93.81 96 ASP A C 1
ATOM 717 O O . ASP A 1 96 ? -18.429 -10.938 15.881 1.00 93.81 96 ASP A O 1
ATOM 721 N N . GLU A 1 97 ? -20.451 -9.981 16.028 1.00 92.50 97 GLU A N 1
ATOM 722 C CA . GLU A 1 97 ? -20.245 -9.028 14.939 1.00 92.50 97 GLU A CA 1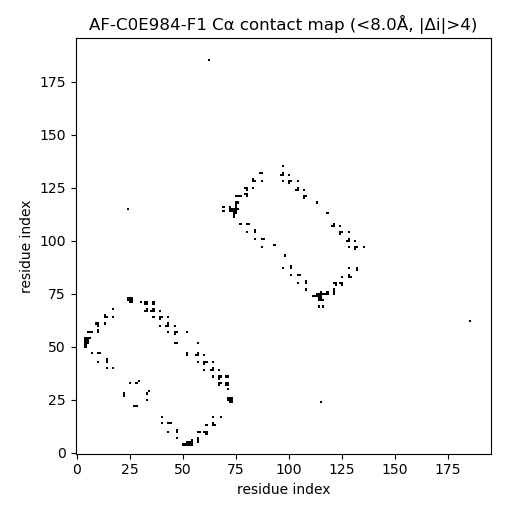
ATOM 723 C C . GLU A 1 97 ? -19.137 -8.014 15.255 1.00 92.50 97 GLU A C 1
ATOM 725 O O . GLU A 1 97 ? -18.255 -7.785 14.422 1.00 92.50 97 GLU A O 1
ATOM 730 N N . LEU A 1 98 ? -19.153 -7.428 16.458 1.00 94.81 98 LEU A N 1
ATOM 731 C CA . LEU A 1 98 ? -18.139 -6.460 16.879 1.00 94.81 98 LEU A CA 1
ATOM 732 C C . LEU A 1 98 ? -16.771 -7.127 17.081 1.00 94.81 98 LEU A C 1
ATOM 734 O O . LEU A 1 98 ? -15.755 -6.542 16.712 1.00 94.81 98 LEU A O 1
ATOM 738 N N . ASP A 1 99 ? -16.728 -8.344 17.629 1.00 96.50 99 ASP A N 1
ATOM 739 C CA . ASP A 1 99 ? -15.486 -9.114 17.769 1.00 96.50 99 ASP A CA 1
ATOM 740 C C . ASP A 1 99 ? -14.863 -9.425 16.412 1.00 96.50 99 ASP A C 1
ATOM 742 O O . ASP A 1 99 ? -13.675 -9.175 16.198 1.00 96.50 99 ASP A O 1
ATOM 746 N N . LYS A 1 100 ? -15.673 -9.878 15.452 1.00 96.06 100 LYS A N 1
ATOM 747 C CA . LYS A 1 100 ? -15.199 -10.133 14.094 1.00 96.06 100 LYS A CA 1
ATOM 748 C C . LYS A 1 100 ? -14.646 -8.868 13.429 1.00 96.06 100 LYS A C 1
ATOM 750 O O . LYS A 1 100 ? -13.584 -8.927 12.809 1.00 96.06 100 LYS A O 1
ATOM 755 N N . ALA A 1 101 ? -15.331 -7.731 13.568 1.00 96.75 101 ALA A N 1
ATOM 756 C CA . ALA A 1 101 ? -14.862 -6.459 13.018 1.00 96.75 101 ALA A CA 1
ATOM 757 C C . ALA A 1 101 ? -13.510 -6.035 13.624 1.00 96.75 101 ALA A C 1
ATOM 759 O O . ALA A 1 101 ? -12.632 -5.551 12.911 1.00 96.75 101 ALA A O 1
ATOM 760 N N . ILE A 1 102 ? -13.304 -6.271 14.924 1.00 97.62 102 ILE A N 1
ATOM 761 C CA . ILE A 1 102 ? -12.025 -6.003 15.598 1.00 97.62 102 ILE A CA 1
ATOM 762 C C . ILE A 1 102 ? -10.922 -6.926 15.091 1.00 97.62 102 ILE A C 1
ATOM 764 O O . ILE A 1 102 ? -9.809 -6.461 14.857 1.00 97.62 102 ILE A O 1
ATOM 768 N N . GLU A 1 103 ? -11.191 -8.220 14.905 1.00 97.19 103 GLU A N 1
ATOM 769 C CA . GLU A 1 103 ? -10.197 -9.148 14.355 1.00 97.19 103 GLU A CA 1
ATOM 770 C C . GLU A 1 103 ? -9.761 -8.759 12.937 1.00 97.19 103 GLU A C 1
ATOM 772 O O . GLU A 1 103 ? -8.582 -8.862 12.596 1.00 97.19 103 GLU A O 1
ATOM 777 N N . GLU A 1 104 ? -10.696 -8.314 12.095 1.00 96.75 104 GLU A N 1
ATOM 778 C CA . GLU A 1 104 ? -10.394 -7.825 10.746 1.00 96.75 104 GLU A CA 1
ATOM 779 C C . GLU A 1 104 ? -9.576 -6.527 10.786 1.00 96.75 104 GLU A C 1
ATOM 781 O O . GLU A 1 104 ? -8.554 -6.430 10.104 1.00 96.75 104 GLU A O 1
ATOM 786 N N . ALA A 1 105 ? -9.950 -5.581 11.650 1.00 97.75 105 ALA A N 1
ATOM 787 C CA . ALA A 1 105 ? -9.196 -4.353 11.880 1.00 97.75 105 ALA A CA 1
ATOM 788 C C . ALA A 1 105 ? -7.768 -4.628 12.386 1.00 97.75 105 ALA A C 1
ATOM 790 O O . ALA A 1 105 ? -6.810 -4.040 11.884 1.00 97.75 105 ALA A O 1
ATOM 791 N N . LYS A 1 106 ? -7.592 -5.573 13.320 1.00 97.88 106 LYS A N 1
ATOM 792 C CA . LYS A 1 106 ? -6.273 -5.963 13.847 1.00 97.88 106 LYS A CA 1
ATOM 793 C C . LYS A 1 106 ? -5.362 -6.566 12.786 1.00 97.88 106 LYS A C 1
ATOM 795 O O . LYS A 1 106 ? -4.178 -6.263 12.778 1.00 97.88 106 LYS A O 1
ATOM 800 N N . LYS A 1 107 ? -5.895 -7.343 11.836 1.00 98.19 107 LYS A N 1
ATOM 801 C CA . LYS A 1 107 ? -5.090 -7.853 10.708 1.00 98.19 107 LYS A CA 1
ATOM 802 C C . LYS A 1 107 ? -4.483 -6.718 9.884 1.00 98.19 107 LYS A C 1
ATOM 804 O O . LYS A 1 107 ? -3.335 -6.820 9.473 1.00 98.19 107 LYS A O 1
ATOM 809 N N . VAL A 1 108 ? -5.239 -5.642 9.661 1.00 97.94 108 VAL A N 1
ATOM 810 C CA . VAL A 1 108 ? -4.749 -4.451 8.946 1.00 97.94 108 VAL A CA 1
ATOM 811 C C . VAL A 1 108 ? -3.778 -3.649 9.816 1.00 97.94 108 VAL A C 1
ATOM 813 O O . VAL A 1 108 ? -2.767 -3.150 9.315 1.00 97.94 108 VAL A O 1
ATOM 816 N N . LEU A 1 109 ? -4.029 -3.566 11.126 1.00 97.06 109 LEU A N 1
ATOM 817 C CA . LEU A 1 109 ? -3.113 -2.940 12.080 1.00 97.06 109 LEU A CA 1
ATOM 818 C C . LEU A 1 109 ? -1.744 -3.641 12.108 1.00 97.06 109 LEU A C 1
ATOM 820 O O . LEU A 1 109 ? -0.714 -2.972 12.021 1.00 97.06 109 LEU A O 1
ATOM 824 N N . ASP A 1 110 ? -1.738 -4.971 12.133 1.00 97.12 110 ASP A N 1
ATOM 825 C CA . ASP A 1 110 ? -0.531 -5.797 12.231 1.00 97.12 110 ASP A CA 1
ATOM 826 C C . ASP A 1 110 ? 0.232 -5.928 10.897 1.00 97.12 110 ASP A C 1
ATOM 828 O O . ASP A 1 110 ? 1.384 -6.364 10.880 1.00 97.12 110 ASP A O 1
ATOM 832 N N . ASP A 1 111 ? -0.371 -5.543 9.766 1.00 96.25 111 ASP A N 1
ATOM 833 C CA . ASP A 1 111 ? 0.276 -5.611 8.453 1.00 96.25 111 ASP A CA 1
ATOM 834 C C . ASP A 1 111 ? 1.329 -4.503 8.275 1.00 96.25 111 ASP A C 1
ATOM 836 O O . ASP A 1 111 ? 1.032 -3.374 7.876 1.00 96.25 111 ASP A O 1
ATOM 840 N N . THR A 1 112 ? 2.590 -4.824 8.555 1.00 92.69 112 THR A N 1
ATOM 841 C CA . THR A 1 112 ? 3.727 -3.897 8.425 1.00 92.69 112 THR A CA 1
ATOM 842 C C . THR A 1 112 ? 4.164 -3.650 6.978 1.00 92.69 112 THR A C 1
ATOM 844 O O . THR A 1 112 ? 5.188 -3.011 6.750 1.00 92.69 112 THR A O 1
ATOM 847 N N . THR A 1 113 ? 3.469 -4.217 5.988 1.00 91.19 113 THR A N 1
ATOM 848 C CA . THR A 1 113 ? 3.792 -4.021 4.567 1.00 91.19 113 THR A CA 1
ATOM 849 C C . THR A 1 113 ? 3.036 -2.849 3.943 1.00 91.19 113 THR A C 1
ATOM 851 O O . THR A 1 113 ? 3.385 -2.425 2.841 1.00 91.19 113 THR A O 1
ATOM 854 N N . LEU A 1 114 ? 2.032 -2.311 4.645 1.00 91.38 114 LEU A N 1
ATOM 855 C CA . LEU A 1 114 ? 1.206 -1.204 4.171 1.00 91.38 114 LEU A CA 1
ATOM 856 C C . LEU A 1 114 ? 1.961 0.123 4.229 1.00 91.38 114 LEU A C 1
ATOM 858 O O . LEU A 1 114 ? 2.420 0.564 5.286 1.00 91.38 114 LEU A O 1
ATOM 862 N N . THR A 1 115 ? 2.026 0.793 3.086 1.00 93.81 115 THR A N 1
ATOM 863 C CA . THR A 1 115 ? 2.629 2.122 2.958 1.00 93.81 115 THR A CA 1
ATOM 864 C C . THR A 1 115 ? 1.553 3.184 2.757 1.00 93.81 115 THR A C 1
ATOM 866 O O . THR A 1 115 ? 0.375 2.871 2.590 1.00 93.81 115 THR A O 1
ATOM 869 N N . ASN A 1 116 ? 1.929 4.459 2.717 1.00 90.12 116 ASN A N 1
ATOM 870 C CA . ASN A 1 116 ? 1.032 5.551 2.323 1.00 90.12 116 ASN A CA 1
ATOM 871 C C . ASN A 1 116 ? 0.362 5.323 0.948 1.00 90.12 116 ASN A C 1
ATOM 873 O O . ASN A 1 116 ? -0.710 5.864 0.689 1.00 90.12 116 ASN A O 1
ATOM 877 N N . MET A 1 117 ? 0.946 4.494 0.076 1.00 88.31 117 MET A N 1
ATOM 878 C CA . MET A 1 117 ? 0.331 4.075 -1.191 1.00 88.31 117 MET A CA 1
ATOM 879 C C . MET A 1 117 ? -0.874 3.141 -0.985 1.00 88.31 117 MET A C 1
ATOM 881 O O . MET A 1 117 ? -1.749 3.056 -1.843 1.00 88.31 117 MET A O 1
ATOM 885 N N . ASP A 1 118 ? -0.918 2.451 0.154 1.00 93.12 118 ASP A N 1
ATOM 886 C CA . ASP A 1 118 ? -1.965 1.519 0.563 1.00 93.12 118 ASP A CA 1
ATOM 887 C C . ASP A 1 118 ? -2.906 2.143 1.625 1.00 93.12 118 ASP A C 1
ATOM 889 O O . ASP A 1 118 ? -3.724 1.437 2.213 1.00 93.12 118 ASP A O 1
ATOM 893 N N . GLN A 1 119 ? -2.837 3.465 1.860 1.00 94.81 119 GLN A N 1
ATOM 894 C CA . GLN A 1 119 ? -3.585 4.162 2.923 1.00 94.81 119 GLN A CA 1
ATOM 895 C C . GLN A 1 119 ? -5.096 3.888 2.878 1.00 94.81 119 GLN A C 1
ATOM 897 O O . GLN A 1 119 ? -5.728 3.694 3.913 1.00 94.81 119 GLN A O 1
ATOM 902 N N . ALA A 1 120 ? -5.667 3.757 1.679 1.00 94.94 120 ALA A N 1
ATOM 903 C CA . ALA A 1 120 ? -7.082 3.440 1.504 1.00 94.94 120 ALA A CA 1
ATOM 904 C C . ALA A 1 120 ? -7.501 2.110 2.166 1.00 94.94 120 ALA A C 1
ATOM 906 O O . ALA A 1 120 ? -8.661 1.964 2.546 1.00 94.94 120 ALA A O 1
ATOM 907 N N . ILE A 1 121 ? -6.586 1.142 2.318 1.00 95.00 121 ILE A N 1
ATOM 908 C CA . ILE A 1 121 ? -6.846 -0.124 3.023 1.00 95.00 121 ILE A CA 1
ATOM 909 C C . ILE A 1 121 ? -7.022 0.136 4.523 1.00 95.00 121 ILE A C 1
ATOM 911 O O . ILE A 1 121 ? -7.962 -0.378 5.132 1.00 95.00 121 ILE A O 1
ATOM 915 N N . VAL A 1 122 ? -6.147 0.958 5.105 1.00 97.50 122 VAL A N 1
ATOM 916 C CA . VAL A 1 122 ? -6.198 1.330 6.524 1.00 97.50 122 VAL A CA 1
ATOM 917 C C . VAL A 1 122 ? -7.436 2.176 6.816 1.00 97.50 122 VAL A C 1
ATOM 919 O O . VAL A 1 122 ? -8.188 1.862 7.740 1.00 97.50 122 VAL A O 1
ATOM 922 N N . ASP A 1 123 ? -7.706 3.176 5.974 1.00 96.88 123 ASP A N 1
ATOM 923 C CA . ASP A 1 123 ? -8.874 4.051 6.103 1.00 96.88 123 ASP A CA 1
ATOM 924 C C . ASP A 1 123 ? -10.176 3.250 6.019 1.00 96.88 123 ASP A C 1
ATOM 926 O O . ASP A 1 123 ? -11.096 3.455 6.812 1.00 96.88 123 ASP A O 1
ATOM 930 N N . LYS A 1 124 ? -10.253 2.297 5.081 1.00 97.31 124 LYS A N 1
ATOM 931 C CA . LYS A 1 124 ? -11.420 1.426 4.930 1.00 97.31 124 LYS A CA 1
ATOM 932 C C . LYS A 1 124 ? -11.632 0.556 6.167 1.00 97.31 124 LYS A C 1
ATOM 934 O O . LYS A 1 124 ? -12.762 0.464 6.637 1.00 97.31 124 LYS A O 1
ATOM 939 N N . ALA A 1 125 ? -10.575 -0.044 6.712 1.00 98.00 125 ALA A N 1
ATOM 940 C CA . ALA A 1 125 ? -10.674 -0.852 7.927 1.00 98.00 125 ALA A CA 1
ATOM 941 C C . ALA A 1 125 ? -11.160 -0.020 9.127 1.00 98.00 125 ALA A C 1
ATOM 943 O O . ALA A 1 125 ? -12.020 -0.469 9.886 1.00 98.00 125 ALA A O 1
ATOM 944 N N . ALA A 1 126 ? -10.668 1.216 9.263 1.00 98.25 126 ALA A N 1
ATOM 945 C CA . ALA A 1 126 ? -11.114 2.132 10.307 1.00 98.25 126 ALA A CA 1
ATOM 946 C C . ALA A 1 126 ? -12.590 2.518 10.121 1.00 98.25 126 ALA A C 1
ATOM 948 O O . ALA A 1 126 ? -13.353 2.515 11.086 1.00 98.25 126 ALA A O 1
ATOM 949 N N . GLN A 1 127 ? -13.014 2.812 8.889 1.00 97.94 127 GLN A N 1
ATOM 950 C CA . GLN A 1 127 ? -14.411 3.120 8.562 1.00 97.94 127 GLN A CA 1
ATOM 951 C C . GLN A 1 127 ? -15.349 1.942 8.839 1.00 97.94 127 GLN A C 1
ATOM 953 O O . GLN A 1 127 ? -16.403 2.140 9.443 1.00 97.94 127 GLN A O 1
ATOM 958 N N . ASP A 1 128 ? -14.966 0.730 8.434 1.00 96.94 128 ASP A N 1
ATOM 959 C CA . ASP A 1 128 ? -15.764 -0.480 8.640 1.00 96.94 128 ASP A CA 1
ATOM 960 C C . ASP A 1 128 ? -15.933 -0.775 10.142 1.00 96.94 128 ASP A C 1
ATOM 962 O O . ASP A 1 128 ? -17.048 -1.027 10.604 1.00 96.94 128 ASP A O 1
ATOM 966 N N . LEU A 1 129 ? -14.862 -0.653 10.936 1.00 98.19 129 LEU A N 1
ATOM 967 C CA . LEU A 1 129 ? -14.947 -0.827 12.387 1.00 98.19 129 LEU A CA 1
ATOM 968 C C . LEU A 1 129 ? -15.777 0.277 13.061 1.00 98.19 129 LEU A C 1
ATOM 970 O O . LEU A 1 129 ? -16.609 -0.019 13.919 1.00 98.19 129 LEU A O 1
ATOM 974 N N . LYS A 1 130 ? -15.605 1.542 12.653 1.00 98.00 130 LYS A N 1
ATOM 975 C CA . LYS A 1 130 ? -16.429 2.667 13.134 1.00 98.00 130 LYS A CA 1
ATOM 976 C C . LYS A 1 130 ? -17.914 2.435 12.837 1.00 98.00 130 LYS A C 1
ATOM 978 O O . LYS A 1 130 ? -18.753 2.702 13.693 1.00 98.00 130 LYS A O 1
ATOM 983 N N . ALA A 1 131 ? -18.254 1.887 11.671 1.00 96.38 131 ALA A N 1
ATOM 984 C CA . ALA A 1 131 ? -19.634 1.533 11.348 1.00 96.38 131 ALA A CA 1
ATOM 985 C C . ALA A 1 131 ? -20.185 0.447 12.289 1.00 96.38 131 ALA A C 1
ATOM 987 O O . ALA A 1 131 ? -21.280 0.617 12.829 1.00 96.38 131 ALA A O 1
ATOM 988 N N . ALA A 1 132 ? -19.409 -0.608 12.560 1.00 96.75 132 ALA A N 1
ATOM 989 C CA . ALA A 1 132 ? -19.794 -1.664 13.500 1.00 96.75 132 ALA A CA 1
ATOM 990 C C . ALA A 1 132 ? -19.989 -1.135 14.934 1.00 96.75 132 ALA A C 1
ATOM 992 O O . ALA A 1 132 ? -20.949 -1.506 15.609 1.00 96.75 132 ALA A O 1
ATOM 993 N N . ILE A 1 133 ? -19.125 -0.220 15.389 1.00 95.88 133 ILE A N 1
ATOM 994 C CA . ILE A 1 133 ? -19.278 0.477 16.675 1.00 95.88 133 ILE A CA 1
ATOM 995 C C . ILE A 1 133 ? -20.604 1.249 16.727 1.00 95.88 133 ILE A C 1
ATOM 997 O O . ILE A 1 133 ? -21.335 1.162 17.713 1.00 9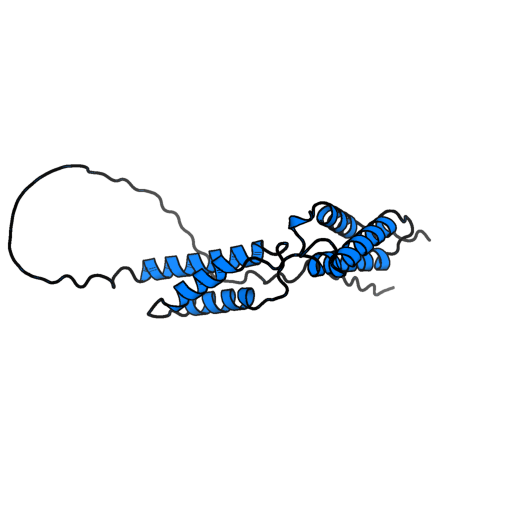5.88 133 ILE A O 1
ATOM 1001 N N . GLU A 1 134 ? -20.939 2.009 15.684 1.00 95.75 134 GLU A N 1
ATOM 1002 C CA . GLU A 1 134 ? -22.168 2.809 15.653 1.00 95.75 134 GLU A CA 1
ATOM 1003 C C . GLU A 1 134 ? -23.435 1.946 15.589 1.00 95.75 134 GLU A C 1
ATOM 1005 O O . GLU A 1 134 ? -24.453 2.283 16.200 1.00 95.75 134 GLU A O 1
ATOM 1010 N N . GLU A 1 135 ? -23.394 0.818 14.881 1.00 93.75 135 GLU A N 1
ATOM 1011 C CA . GLU A 1 135 ? -24.467 -0.180 14.905 1.00 93.75 135 GLU A CA 1
ATOM 1012 C C . GLU A 1 135 ? -24.629 -0.796 16.295 1.00 93.75 135 GLU A C 1
ATOM 1014 O O . GLU A 1 135 ? -25.749 -0.859 16.814 1.00 93.75 135 GLU A O 1
ATOM 1019 N N . TRP A 1 136 ? -23.516 -1.155 16.938 1.00 94.50 136 TRP A N 1
ATOM 1020 C CA . TRP A 1 136 ? -23.515 -1.652 18.307 1.00 94.50 136 TRP A CA 1
ATOM 1021 C C . TRP A 1 136 ? -24.127 -0.632 19.274 1.00 94.50 136 TRP A C 1
ATOM 1023 O O . TRP A 1 136 ? -25.026 -0.986 20.039 1.00 94.50 136 TRP A O 1
ATOM 1033 N N . LYS A 1 137 ? -23.718 0.644 19.197 1.00 93.94 137 LYS A N 1
ATOM 1034 C CA . LYS A 1 137 ? -24.249 1.723 20.049 1.00 93.94 137 LYS A CA 1
ATOM 1035 C C . LYS A 1 137 ? -25.752 1.870 19.877 1.00 93.94 137 LYS A C 1
ATOM 1037 O O . LYS A 1 137 ? -26.460 1.935 20.874 1.00 93.94 137 LYS A O 1
ATOM 1042 N N . LYS A 1 138 ? -26.256 1.871 18.637 1.00 92.31 138 LYS A N 1
ATOM 1043 C CA . LYS A 1 138 ? -27.702 1.936 18.350 1.00 92.31 138 LYS A CA 1
ATOM 1044 C C . LYS A 1 138 ? -28.456 0.783 19.005 1.00 92.31 138 LYS A C 1
ATOM 1046 O O . LYS A 1 138 ? -29.467 1.031 19.656 1.00 92.31 138 LYS A O 1
ATOM 1051 N N . ALA A 1 139 ? -27.946 -0.440 18.879 1.00 90.06 139 ALA A N 1
ATOM 1052 C CA . ALA A 1 139 ? -28.551 -1.629 19.475 1.00 90.06 139 ALA A CA 1
ATOM 1053 C C . ALA A 1 139 ? -28.499 -1.643 21.018 1.00 90.06 139 ALA A C 1
ATOM 1055 O O . ALA A 1 139 ? -29.324 -2.307 21.639 1.00 90.06 139 ALA A O 1
ATOM 1056 N N . HIS A 1 140 ? -27.574 -0.896 21.631 1.00 86.06 140 HIS A N 1
ATOM 1057 C CA . HIS A 1 140 ? -27.338 -0.868 23.083 1.00 86.06 140 HIS A CA 1
ATOM 1058 C C . HIS A 1 140 ? -27.640 0.497 23.735 1.00 86.06 140 HIS A C 1
ATOM 1060 O O . HIS A 1 140 ? -27.200 0.769 24.853 1.00 86.06 140 HIS A O 1
ATOM 1066 N N . THR A 1 141 ? -28.428 1.357 23.077 1.00 69.31 141 THR A N 1
ATOM 1067 C CA . THR A 1 141 ? -28.797 2.695 23.589 1.00 69.31 141 THR A CA 1
ATO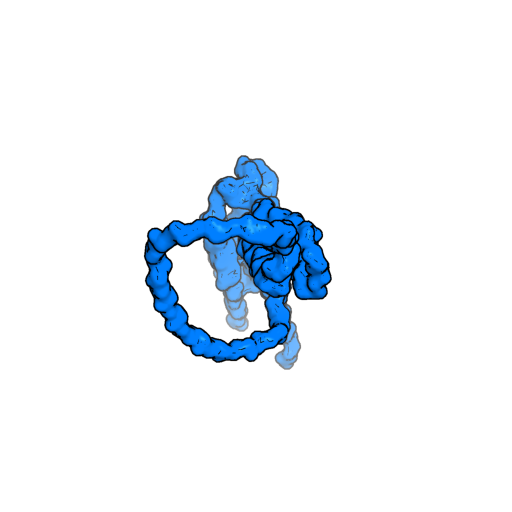M 1068 C C . THR A 1 141 ? -29.732 2.692 24.813 1.00 69.31 141 THR A C 1
ATOM 1070 O O . THR A 1 141 ? -29.940 3.749 25.404 1.00 69.31 141 THR A O 1
ATOM 1073 N N . ASP A 1 142 ? -30.215 1.532 25.277 1.00 55.25 142 ASP A N 1
ATOM 1074 C CA . ASP A 1 142 ? -31.096 1.415 26.454 1.00 55.25 142 ASP A CA 1
ATOM 1075 C C . ASP A 1 142 ? -30.365 1.257 27.812 1.00 55.25 142 ASP A C 1
ATOM 1077 O O . ASP A 1 142 ? -31.023 1.152 28.847 1.00 55.25 142 ASP A O 1
ATOM 1081 N N . GLN A 1 143 ? -29.021 1.253 27.870 1.00 50.16 143 GLN A N 1
ATOM 1082 C CA . GLN A 1 143 ? -28.284 0.939 29.116 1.00 50.16 143 GLN A CA 1
ATOM 1083 C C . GLN A 1 143 ? -27.483 2.075 29.780 1.00 50.16 143 GLN A C 1
ATOM 1085 O O . GLN A 1 143 ? -26.714 1.811 30.704 1.00 50.16 143 GLN A O 1
ATOM 1090 N N . THR A 1 144 ? -27.714 3.349 29.446 1.00 39.41 144 THR A N 1
ATOM 1091 C CA . THR A 1 144 ? -27.198 4.464 30.269 1.00 39.41 144 THR A CA 1
ATOM 1092 C C . THR A 1 144 ? -28.285 5.453 30.671 1.00 39.41 144 THR A C 1
ATOM 1094 O O . THR A 1 144 ? -28.327 6.575 30.171 1.00 39.41 144 THR A O 1
ATOM 1097 N N . ASN A 1 145 ? -29.129 5.064 31.633 1.00 35.62 145 ASN A N 1
ATOM 1098 C CA . ASN A 1 145 ? -29.641 6.020 32.617 1.00 35.62 145 ASN A CA 1
ATOM 1099 C C . ASN A 1 145 ? -30.043 5.319 33.933 1.00 35.62 145 ASN A C 1
ATOM 1101 O O . ASN A 1 145 ? -31.113 4.710 33.981 1.00 35.62 145 ASN A O 1
ATOM 1105 N N . PRO A 1 146 ? -29.272 5.408 35.036 1.00 39.06 146 PRO A N 1
ATOM 1106 C CA . PRO A 1 146 ? -29.875 5.260 36.347 1.00 39.06 146 PRO A CA 1
ATOM 1107 C C . PRO A 1 146 ? -30.622 6.568 36.612 1.00 39.06 146 PRO A C 1
ATOM 1109 O O . PRO A 1 146 ? -30.031 7.553 37.044 1.00 39.06 146 PRO A O 1
ATOM 1112 N N . THR A 1 147 ? -31.918 6.597 36.310 1.00 32.09 147 THR A N 1
ATOM 1113 C CA . THR A 1 147 ? -32.795 7.635 36.859 1.00 32.09 147 THR A CA 1
ATOM 1114 C C . THR A 1 147 ? -32.898 7.367 38.361 1.00 32.09 147 THR A C 1
ATOM 1116 O O . THR A 1 147 ? -33.364 6.287 38.727 1.00 32.09 147 THR A O 1
ATOM 1119 N N . PRO A 1 148 ? -32.481 8.278 39.256 1.00 37.19 148 PRO A N 1
ATOM 1120 C CA . PRO A 1 148 ? -32.961 8.238 40.624 1.00 37.19 148 PRO A CA 1
ATOM 1121 C C . PRO A 1 148 ? -34.429 8.672 40.573 1.00 37.19 148 PRO A C 1
ATOM 1123 O O . PRO A 1 148 ? -34.727 9.818 40.236 1.00 37.19 148 PRO A O 1
ATOM 1126 N N . GLU A 1 149 ? -35.350 7.748 40.843 1.00 37.94 149 GLU A N 1
ATOM 1127 C CA . GLU A 1 149 ? -36.715 8.119 41.206 1.00 37.94 149 GLU A CA 1
ATOM 1128 C C . GLU A 1 149 ? -36.659 8.868 42.542 1.00 37.94 149 GLU A C 1
ATOM 1130 O O . GLU A 1 149 ? -36.279 8.293 43.561 1.00 37.94 149 GLU A O 1
ATOM 1135 N N . ASP A 1 150 ? -37.050 10.141 42.541 1.00 36.91 150 ASP A N 1
ATOM 1136 C CA . ASP A 1 150 ? -37.551 10.813 43.740 1.00 36.91 150 ASP A CA 1
ATOM 1137 C C . ASP A 1 150 ? -38.842 11.561 43.347 1.00 36.91 150 ASP A C 1
ATOM 1139 O O . ASP A 1 150 ? -38.853 12.243 42.311 1.00 36.91 150 ASP A O 1
ATOM 1143 N N . PRO A 1 151 ? -39.964 11.389 44.075 1.00 43.69 151 PRO A N 1
ATOM 1144 C CA . PRO A 1 151 ? -41.260 11.896 43.669 1.00 43.69 151 PRO A CA 1
ATOM 1145 C C . PRO A 1 151 ? -41.462 13.352 44.117 1.00 43.69 151 PRO A C 1
ATOM 1147 O O . PRO A 1 151 ? -40.963 13.792 45.148 1.00 43.69 151 PRO A O 1
ATOM 1150 N N . ASP A 1 152 ? -42.288 14.062 43.348 1.00 4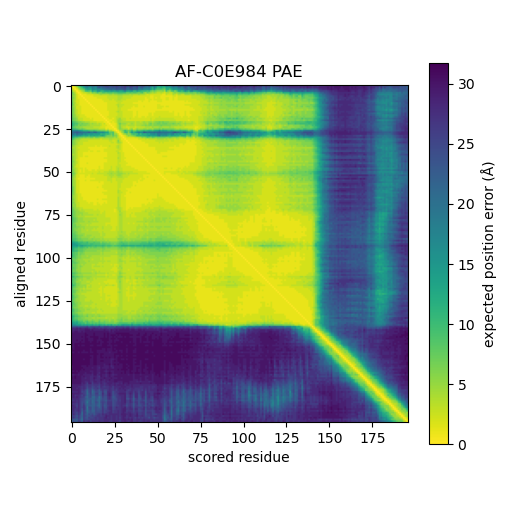3.25 152 ASP A N 1
ATOM 1151 C CA . ASP A 1 152 ? -42.856 15.391 43.614 1.00 43.25 152 ASP A CA 1
ATOM 1152 C C . ASP A 1 152 ? -41.942 16.630 43.515 1.00 43.25 152 ASP A C 1
ATOM 1154 O O . ASP A 1 152 ? -41.311 17.068 44.476 1.00 43.25 152 ASP A O 1
ATOM 1158 N N . LYS A 1 153 ? -42.093 17.364 42.399 1.00 36.34 153 LYS A N 1
ATOM 1159 C CA . LYS A 1 153 ? -42.692 18.716 42.433 1.00 36.34 153 LYS A CA 1
ATOM 1160 C C . LYS A 1 153 ? -43.039 19.245 41.037 1.00 36.34 153 LYS A C 1
ATOM 1162 O O . LYS A 1 153 ? -42.201 19.291 40.143 1.00 36.34 153 LYS A O 1
ATOM 1167 N N . LYS A 1 154 ? -44.290 19.694 40.897 1.00 39.59 154 LYS A N 1
ATOM 1168 C CA . LYS A 1 154 ? -44.779 20.549 39.807 1.00 39.59 154 LYS A CA 1
ATOM 1169 C C . LYS A 1 154 ? -43.995 21.861 39.761 1.00 39.59 154 LYS A C 1
ATOM 1171 O O . LYS A 1 154 ? -43.823 22.474 40.811 1.00 39.59 154 LYS A O 1
ATOM 1176 N N . ASP A 1 155 ? -43.684 22.336 38.560 1.00 31.44 155 ASP A N 1
ATOM 1177 C CA . ASP A 1 155 ? -44.026 23.711 38.191 1.00 31.44 155 ASP A CA 1
ATOM 1178 C C . ASP A 1 155 ? -44.062 23.889 36.669 1.00 31.44 155 ASP A C 1
ATOM 1180 O O . ASP A 1 155 ? -43.236 23.359 35.923 1.00 31.44 155 ASP A O 1
ATOM 1184 N N . ASP A 1 156 ? -45.075 24.621 36.226 1.00 40.88 156 ASP A N 1
ATOM 1185 C CA . ASP A 1 156 ? -45.396 24.900 34.836 1.00 40.88 156 ASP A CA 1
ATOM 1186 C C . ASP A 1 156 ? -44.472 25.996 34.285 1.00 40.88 156 ASP A C 1
ATOM 1188 O O . ASP A 1 156 ? -44.460 27.103 34.820 1.00 40.88 156 ASP A O 1
ATOM 1192 N N . ASN A 1 157 ? -43.789 25.782 33.151 1.00 32.31 157 ASN A N 1
ATOM 1193 C CA . ASN A 1 157 ? -43.698 26.857 32.156 1.00 32.31 157 ASN A CA 1
ATOM 1194 C C . ASN A 1 157 ? -43.349 26.394 30.736 1.00 32.31 157 ASN A C 1
ATOM 1196 O O . ASN A 1 157 ? -42.416 25.642 30.473 1.00 32.31 157 ASN A O 1
ATOM 1200 N N . LYS A 1 158 ? -44.119 26.963 29.820 1.00 34.72 158 LYS A N 1
ATOM 1201 C CA . LYS A 1 158 ? -44.161 26.828 28.371 1.00 34.72 158 LYS A CA 1
ATOM 1202 C C . LYS A 1 158 ? 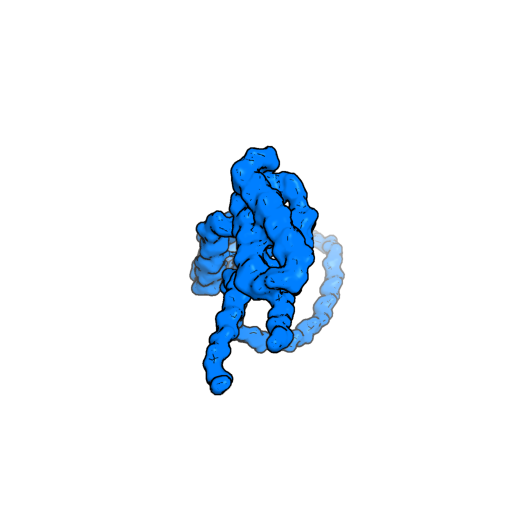-43.006 27.572 27.692 1.00 34.72 158 LYS A C 1
ATOM 1204 O O . LYS A 1 158 ? -42.866 28.776 27.896 1.00 34.72 158 LYS A O 1
ATOM 1209 N N . LYS A 1 159 ? -42.329 26.923 26.735 1.00 27.94 159 LYS A N 1
ATOM 1210 C CA . LYS A 1 159 ? -42.038 27.526 25.418 1.00 27.94 159 LYS A CA 1
ATOM 1211 C C . LYS A 1 159 ? -41.633 26.480 24.371 1.00 27.94 159 LYS A C 1
ATOM 1213 O O . LYS A 1 159 ? -40.553 25.910 24.436 1.00 27.94 159 LYS A O 1
ATOM 1218 N N . ASP A 1 160 ? -42.563 26.250 23.444 1.00 29.23 160 ASP A N 1
ATOM 1219 C CA . ASP A 1 160 ? -42.412 26.156 21.981 1.00 29.23 160 ASP A CA 1
ATOM 1220 C C . ASP A 1 160 ? -40.948 26.043 21.476 1.00 29.23 160 ASP A C 1
ATOM 1222 O O . ASP A 1 160 ? -40.125 26.918 21.731 1.00 29.23 160 ASP A O 1
ATOM 1226 N N . ASN A 1 161 ? -40.566 24.989 20.745 1.00 29.33 161 ASN A N 1
ATOM 1227 C CA . ASN A 1 161 ? -40.945 24.815 19.340 1.00 29.33 161 ASN A CA 1
ATOM 1228 C C . ASN A 1 161 ? -41.069 23.342 18.907 1.00 29.33 161 ASN A C 1
ATOM 1230 O O . ASN A 1 161 ? -40.272 22.478 19.256 1.00 29.33 161 ASN A O 1
ATOM 1234 N N . ASN A 1 162 ? -42.095 23.113 18.092 1.00 29.14 162 ASN A N 1
ATOM 1235 C CA . ASN A 1 162 ? -42.647 21.849 17.621 1.00 29.14 162 ASN A CA 1
ATOM 1236 C C . ASN A 1 162 ? -42.228 21.549 16.164 1.00 29.14 162 ASN A C 1
ATOM 1238 O O . ASN A 1 162 ? -42.135 22.473 15.358 1.00 29.14 162 ASN A O 1
ATOM 1242 N N . LYS A 1 163 ? -42.196 20.243 15.843 1.00 27.84 163 LYS A N 1
ATOM 1243 C CA . LYS A 1 163 ? -42.548 19.595 14.557 1.00 27.84 163 LYS A CA 1
ATOM 1244 C C . LYS A 1 163 ? -41.434 19.494 13.505 1.00 27.84 163 LYS A C 1
ATOM 1246 O O . LYS A 1 163 ? -41.064 20.487 12.898 1.00 27.84 163 LYS A O 1
ATOM 1251 N N . THR A 1 164 ? -40.789 18.341 13.285 1.00 26.14 164 THR A N 1
ATOM 1252 C CA . THR A 1 164 ? -41.265 17.025 12.773 1.00 26.14 164 THR A CA 1
ATOM 1253 C C . THR A 1 164 ? -41.784 17.062 11.331 1.00 26.14 164 THR A C 1
ATOM 1255 O O . THR A 1 164 ? -42.777 17.724 11.050 1.00 26.14 164 THR A O 1
ATOM 1258 N N . THR A 1 165 ? -41.147 16.289 10.442 1.00 25.80 165 THR A N 1
ATOM 1259 C CA . THR A 1 165 ? -41.710 15.218 9.569 1.00 25.80 165 THR A CA 1
ATOM 1260 C C . THR A 1 165 ? -40.582 14.759 8.621 1.00 25.80 165 THR A C 1
ATOM 1262 O O . THR A 1 165 ? -40.048 15.560 7.871 1.00 25.80 165 THR A O 1
ATOM 1265 N N . ASN A 1 166 ? -39.957 13.590 8.801 1.00 30.41 166 ASN A N 1
ATOM 1266 C CA . ASN A 1 166 ? -40.370 12.242 8.379 1.00 30.41 166 ASN A CA 1
ATOM 1267 C C . ASN A 1 166 ? -40.851 12.148 6.913 1.00 30.41 166 ASN A C 1
ATOM 1269 O O . ASN A 1 166 ? -41.920 12.660 6.596 1.00 30.41 166 ASN A O 1
ATOM 1273 N N . THR A 1 167 ? -40.140 11.411 6.043 1.00 24.17 167 THR A N 1
ATOM 1274 C CA . THR A 1 167 ? -40.514 10.035 5.619 1.00 24.17 167 THR A CA 1
ATOM 1275 C C . THR A 1 167 ? -39.741 9.506 4.394 1.00 24.17 167 THR A C 1
ATOM 1277 O O . THR A 1 167 ? -39.424 10.262 3.479 1.00 24.17 167 THR A O 1
ATOM 1280 N N . LYS A 1 168 ? -39.631 8.158 4.373 1.00 28.00 168 LYS A N 1
ATOM 1281 C CA . LYS A 1 168 ? -39.546 7.209 3.235 1.00 28.00 168 LYS A CA 1
ATOM 1282 C C . LYS A 1 168 ? -38.136 6.652 2.984 1.00 28.00 168 LYS A C 1
ATOM 1284 O O . LYS A 1 168 ? -37.321 7.319 2.368 1.00 28.00 168 LYS A O 1
ATOM 1289 N N . THR A 1 169 ? -37.707 5.517 3.547 1.00 33.12 169 THR A N 1
ATOM 1290 C CA . THR A 1 169 ? -38.252 4.134 3.632 1.00 33.12 169 THR A CA 1
ATOM 1291 C C . THR A 1 169 ? -38.392 3.420 2.281 1.00 33.12 169 THR A C 1
ATOM 1293 O O . THR A 1 169 ? -39.198 3.820 1.443 1.00 33.12 169 THR A O 1
ATOM 1296 N N . GLY A 1 170 ? -37.627 2.331 2.148 1.00 28.27 170 GLY A N 1
ATOM 1297 C CA . GLY A 1 170 ? -37.589 1.338 1.068 1.00 28.27 170 GLY A CA 1
ATOM 1298 C C . GLY A 1 170 ? -36.173 0.746 1.012 1.00 28.27 170 GLY A C 1
ATOM 1299 O O . GLY A 1 170 ? -35.308 1.335 0.379 1.00 28.27 170 GLY A O 1
ATOM 1300 N N . GLU A 1 171 ? -35.798 -0.186 1.898 1.00 29.16 171 GLU A N 1
ATOM 1301 C CA . GLU A 1 171 ? -35.889 -1.652 1.683 1.00 29.16 171 GLU A CA 1
ATOM 1302 C C . GLU A 1 171 ? -35.278 -2.055 0.319 1.00 29.16 171 GLU A C 1
ATOM 1304 O O . GLU A 1 171 ? -35.744 -1.606 -0.719 1.00 29.16 171 GLU A O 1
ATOM 1309 N N . ALA A 1 172 ? -34.210 -2.851 0.226 1.00 26.17 172 ALA A N 1
ATOM 1310 C CA . ALA A 1 172 ? -34.062 -4.164 0.839 1.00 26.17 172 ALA A CA 1
ATOM 1311 C C . ALA A 1 172 ? -32.597 -4.555 1.119 1.00 26.17 172 ALA A C 1
ATOM 1313 O O . ALA A 1 172 ? -31.667 -4.198 0.399 1.00 26.17 172 ALA A O 1
ATOM 1314 N N . SER A 1 173 ? -32.461 -5.358 2.170 1.00 36.44 173 SER A N 1
ATOM 1315 C CA . SER A 1 173 ? -31.297 -6.148 2.549 1.00 36.44 173 SER A C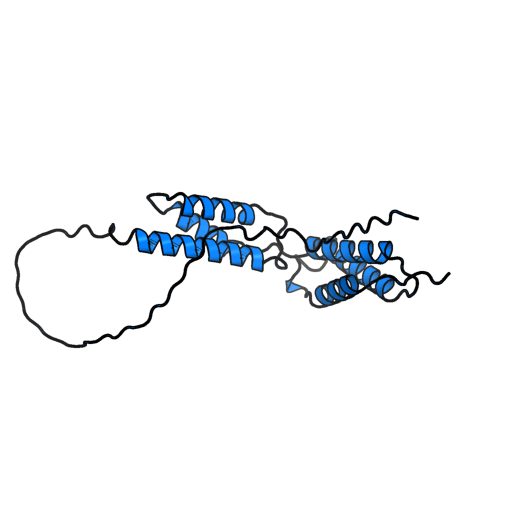A 1
ATOM 1316 C C . SER A 1 173 ? -30.992 -7.253 1.529 1.00 36.44 173 SER A C 1
ATOM 1318 O O . SER A 1 173 ? -31.894 -7.986 1.129 1.00 36.44 173 SER A O 1
ATOM 1320 N N . THR A 1 174 ? -29.710 -7.424 1.209 1.00 26.23 174 THR A N 1
ATOM 1321 C CA . THR A 1 174 ? -29.059 -8.739 1.077 1.00 26.23 174 THR A CA 1
ATOM 1322 C C . THR A 1 174 ? -27.674 -8.580 1.707 1.00 26.23 174 THR A C 1
ATOM 1324 O O . THR A 1 174 ? -26.865 -7.797 1.225 1.00 26.23 174 THR A O 1
ATOM 1327 N N . ALA A 1 175 ? -27.475 -9.069 2.928 1.00 24.23 175 ALA A N 1
ATOM 1328 C CA . ALA A 1 175 ? -26.987 -10.420 3.197 1.00 24.23 175 ALA A CA 1
ATOM 1329 C C . ALA A 1 175 ? -25.547 -10.645 2.697 1.00 24.23 175 ALA A C 1
ATOM 1331 O O . ALA A 1 175 ? -25.298 -10.685 1.499 1.00 24.23 175 ALA A O 1
ATOM 1332 N N . ALA A 1 176 ? -24.645 -10.802 3.671 1.00 30.75 176 ALA A N 1
ATOM 1333 C CA . ALA A 1 176 ? -23.445 -11.638 3.682 1.00 30.75 176 ALA A CA 1
ATOM 1334 C C . ALA A 1 176 ? -22.759 -11.958 2.339 1.00 30.75 176 ALA A C 1
ATOM 1336 O O . ALA A 1 176 ? -23.275 -12.743 1.552 1.00 30.75 176 ALA A O 1
ATOM 1337 N N . ALA A 1 177 ? -21.516 -11.493 2.181 1.00 27.72 177 ALA A N 1
ATOM 1338 C CA . ALA A 1 177 ? -20.332 -12.332 1.940 1.00 27.72 177 ALA A CA 1
ATOM 1339 C C . ALA A 1 177 ? -19.203 -11.512 1.298 1.00 27.72 177 ALA A C 1
ATOM 1341 O O . ALA A 1 177 ? -19.355 -10.986 0.204 1.00 27.72 177 ALA A O 1
ATOM 1342 N N . GLY A 1 178 ? -18.053 -11.499 1.977 1.00 31.06 178 GLY A N 1
ATOM 1343 C CA . GLY A 1 178 ? -16.721 -11.443 1.375 1.00 31.06 178 GLY A CA 1
ATOM 1344 C C . GLY A 1 178 ? -16.400 -10.239 0.496 1.00 31.06 178 GLY A C 1
ATOM 1345 O O . GLY A 1 178 ? -16.606 -10.281 -0.713 1.00 31.06 178 GLY A O 1
ATOM 1346 N N . ILE A 1 179 ? -15.726 -9.240 1.063 1.00 30.83 179 ILE A N 1
ATOM 1347 C CA . ILE A 1 179 ? -14.856 -8.383 0.256 1.00 30.83 179 ILE A CA 1
ATOM 1348 C C . ILE A 1 179 ? -13.426 -8.793 0.570 1.00 30.83 179 ILE A C 1
ATOM 1350 O O . ILE A 1 179 ? -12.902 -8.583 1.658 1.00 30.83 179 ILE A O 1
ATOM 1354 N N . LEU A 1 180 ? -12.879 -9.508 -0.411 1.00 25.06 180 LEU A N 1
ATOM 1355 C CA . LEU A 1 180 ? -11.514 -9.983 -0.514 1.00 25.06 180 LEU A CA 1
ATOM 1356 C C . LEU A 1 180 ? -10.516 -8.931 -0.024 1.00 25.06 180 LEU A C 1
ATOM 1358 O O . LEU A 1 180 ? -10.478 -7.819 -0.549 1.00 25.06 180 LEU A O 1
ATOM 1362 N N . LEU A 1 181 ? -9.635 -9.347 0.889 1.00 33.38 181 LEU A N 1
ATOM 1363 C CA . LEU A 1 181 ? -8.274 -8.828 0.960 1.00 33.38 181 LEU A CA 1
ATOM 1364 C C . LEU A 1 181 ? -7.652 -9.021 -0.427 1.00 33.38 181 LEU A C 1
ATOM 1366 O O . LEU A 1 181 ? -7.109 -10.082 -0.741 1.00 33.38 181 LEU A O 1
ATOM 1370 N N . ALA A 1 182 ? -7.784 -8.017 -1.288 1.00 30.27 182 ALA A N 1
ATOM 1371 C CA . ALA A 1 182 ? -7.007 -7.924 -2.505 1.00 30.27 182 ALA A CA 1
ATOM 1372 C C . ALA A 1 182 ? -5.583 -7.531 -2.107 1.00 30.27 182 ALA A C 1
ATOM 1374 O O . ALA A 1 182 ? -5.142 -6.401 -2.290 1.00 30.27 182 ALA A O 1
ATOM 1375 N N . ALA A 1 183 ? -4.851 -8.508 -1.576 1.00 42.22 183 ALA A N 1
ATOM 1376 C CA . ALA A 1 183 ? -3.440 -8.590 -1.873 1.00 42.22 183 ALA A CA 1
ATOM 1377 C C . ALA A 1 183 ? -3.322 -8.680 -3.402 1.00 42.22 183 ALA A C 1
ATOM 1379 O O . ALA A 1 183 ? -3.729 -9.675 -4.004 1.00 42.22 183 ALA A O 1
ATOM 1380 N N . GLY A 1 184 ? -2.802 -7.632 -4.037 1.00 30.97 184 GLY A N 1
ATOM 1381 C CA . GLY A 1 184 ? -2.276 -7.745 -5.390 1.00 30.97 184 GLY A CA 1
ATOM 1382 C C . GLY A 1 184 ? -2.647 -6.623 -6.347 1.00 30.97 184 GLY A C 1
ATOM 1383 O O . GLY A 1 184 ? -3.617 -6.722 -7.089 1.00 30.97 184 GLY A O 1
ATOM 1384 N N . CYS A 1 185 ? -1.696 -5.715 -6.533 1.00 31.91 185 CYS A N 1
ATOM 1385 C CA . CYS A 1 185 ? -1.198 -5.461 -7.884 1.00 31.91 185 CYS A CA 1
ATOM 1386 C C . CYS A 1 185 ? 0.022 -6.361 -8.152 1.00 31.91 185 CYS A C 1
ATOM 1388 O O . CYS A 1 185 ? 1.113 -5.887 -8.424 1.00 31.91 185 CYS A O 1
ATOM 1390 N N . ALA A 1 186 ? -0.169 -7.678 -8.064 1.00 38.09 186 ALA A N 1
ATOM 1391 C CA . ALA A 1 186 ? 0.717 -8.684 -8.649 1.00 38.09 186 ALA A CA 1
ATOM 1392 C C . ALA A 1 186 ? -0.167 -9.715 -9.359 1.00 38.09 186 ALA A C 1
ATOM 1394 O O . ALA A 1 186 ? -0.280 -10.876 -8.973 1.00 38.09 186 ALA A O 1
ATOM 1395 N N . ALA A 1 187 ? -0.876 -9.267 -10.396 1.00 32.53 187 ALA A N 1
ATOM 1396 C CA . ALA A 1 187 ? -1.571 -10.175 -11.296 1.00 32.53 187 ALA A CA 1
ATOM 1397 C C . ALA A 1 187 ? -0.535 -10.882 -12.186 1.00 32.53 187 ALA A C 1
ATOM 1399 O O . ALA A 1 187 ? -0.303 -10.474 -13.328 1.00 32.53 187 ALA A O 1
ATOM 1400 N N . VAL A 1 188 ? 0.073 -11.938 -11.635 1.00 36.31 188 VAL A N 1
ATOM 1401 C CA . VAL A 1 188 ? 0.809 -12.981 -12.356 1.00 36.31 188 VAL A CA 1
ATOM 1402 C C . VAL A 1 188 ? -0.179 -13.689 -13.285 1.00 36.31 188 VAL A C 1
ATOM 1404 O O . VAL A 1 188 ? -0.915 -14.592 -12.888 1.00 36.31 188 VAL A O 1
ATOM 1407 N N . LEU A 1 189 ? -0.217 -13.278 -14.552 1.00 33.47 189 LEU A N 1
ATOM 1408 C CA . LEU A 1 189 ? -0.909 -14.024 -15.599 1.00 33.47 189 LEU A CA 1
ATOM 1409 C C . LEU A 1 189 ? 0.020 -15.129 -16.109 1.00 33.47 189 LEU A C 1
ATOM 1411 O O . LEU A 1 189 ? 0.731 -14.973 -17.098 1.00 33.47 189 LEU A O 1
ATOM 1415 N N . THR A 1 190 ? -0.024 -16.298 -15.470 1.00 42.31 190 THR A N 1
ATOM 1416 C CA . THR A 1 190 ? 0.531 -17.524 -16.057 1.00 42.31 190 THR A CA 1
ATOM 1417 C C . THR A 1 190 ? -0.334 -17.966 -17.240 1.00 42.31 190 THR A C 1
ATOM 1419 O O . THR A 1 190 ? -1.228 -18.805 -17.121 1.00 42.31 190 THR A O 1
ATOM 1422 N N . ARG A 1 191 ? -0.061 -17.447 -18.444 1.00 43.84 191 ARG A N 1
ATOM 1423 C CA . ARG A 1 191 ? -0.633 -18.024 -19.670 1.00 43.84 191 ARG A CA 1
ATOM 1424 C C . ARG A 1 191 ? 0.153 -19.270 -20.071 1.00 43.84 191 ARG A C 1
ATOM 1426 O O . ARG A 1 191 ? 1.063 -19.239 -20.893 1.00 43.84 191 ARG A O 1
ATOM 1433 N N . LYS A 1 192 ? -0.260 -20.403 -19.508 1.00 46.88 192 LYS A N 1
ATOM 1434 C CA . LYS A 1 192 ? 0.133 -21.756 -19.916 1.00 46.88 192 LYS A CA 1
ATOM 1435 C C . LYS A 1 192 ? -0.284 -21.989 -21.379 1.00 46.88 192 LYS A C 1
ATOM 1437 O O . LYS A 1 192 ? -1.441 -22.295 -21.654 1.00 46.88 192 LYS A O 1
ATOM 1442 N N . ARG A 1 193 ? 0.634 -21.849 -22.343 1.00 44.31 193 ARG A N 1
ATOM 1443 C CA . ARG A 1 193 ? 0.422 -22.369 -23.706 1.00 44.31 193 ARG A CA 1
ATOM 1444 C C . ARG A 1 193 ? 0.771 -23.857 -23.721 1.00 44.31 193 ARG A C 1
ATOM 1446 O O . ARG A 1 193 ? 1.939 -24.224 -23.672 1.00 44.31 193 ARG A O 1
ATOM 1453 N N . LYS A 1 194 ? -0.255 -24.707 -23.798 1.00 53.19 194 LYS A N 1
ATOM 1454 C CA . LYS A 1 194 ? -0.136 -26.093 -24.265 1.00 53.19 194 LYS A CA 1
ATOM 1455 C C . LYS A 1 194 ? -0.961 -26.271 -25.544 1.00 53.19 194 LYS A C 1
ATOM 1457 O O . LYS A 1 194 ? -2.158 -26.000 -25.529 1.00 53.19 194 LYS A O 1
ATOM 1462 N N . ASN A 1 195 ? -0.284 -26.837 -26.548 1.00 42.56 195 ASN A N 1
ATOM 1463 C CA . ASN A 1 195 ? -0.766 -27.583 -27.723 1.00 42.56 195 ASN A CA 1
ATOM 1464 C C . ASN A 1 195 ? -1.157 -26.724 -28.949 1.00 42.56 195 ASN A C 1
ATOM 1466 O O . ASN A 1 195 ? -1.839 -25.718 -28.800 1.00 42.56 195 ASN A O 1
ATOM 1470 N N . LYS A 1 196 ? -0.766 -27.061 -30.186 1.00 40.38 196 LYS A N 1
ATOM 1471 C CA . LYS A 1 196 ? -0.303 -28.331 -30.783 1.00 40.38 196 LYS A CA 1
ATOM 1472 C C . LYS A 1 196 ? 0.986 -28.157 -31.581 1.00 40.38 196 LYS A C 1
ATOM 1474 O O . LYS A 1 196 ? 1.174 -27.049 -32.125 1.00 40.38 196 LYS A O 1
#

pLDDT: mean 76.83, std 27.3, range [24.17, 98.69]

Radius of gyration: 27.16 Å; Cα contacts (8 Å, |Δi|>4): 142; chains: 1; bounding box: 65×56×82 Å